Protein AF-0000000078759840 (afdb_homodimer)

pLDDT: mean 79.51, std 25.07, range [21.16, 98.81]

Organism: Enterococcus faecium (strain ATCC BAA-472 / TX0016 / DO) (NCBI:txid333849)

Secondary structure (DSSP, 8-state):
------GGGTGGGTT--HHHHHHTS-HHHHHHHHHHTTTS---HHHHHHHHHHHHHHHHHHHHHHHHHHHTTT--HHHHHHHHHHHHSSS--HHHHHHHHT--HHHHHHHHHHHHHTTSEEEEE-SS-TT-EEEEE-HHHHHHHHHHHHHHHHHHHHTTHHHHT--HHHHHHHHHHHHHHHHHHHHT-/------THHHHHTTT--HHHHHHTS-HHHHHHHHHHTTTS---HHHHHHHHHHHHHHHHHHHHHHHHHHHTTT--HHHHHHHHHHHHSSS--HHHHHHHHT--HHHHHHHHHHHHHTTSEEEEE-SS-TT-EEEEE-HHHHHHHHHHHHHHHHHHHHTTHHHHT--HHHHHHHHHHHHHHHHHHHHT-

InterPro domains:
  IPR000835 MarR-type HTH domain [PF01047] (74-132)
  IPR000835 MarR-type HTH domain [PS50995] (46-182)
  IPR000835 MarR-type HTH domain [SM00347] (67-170)
  IPR036388 Winged helix-like DNA-binding domain superfamily [G3DSA:1.10.10.10] (24-187)
  IPR036390 Winged helix DNA-binding domain superfamily [SSF46785] (53-184)
  IPR052067 Metal-responsive HTH-type transcriptional regulators [PTHR35790] (37-181)

Solvent-accessible surface area (backbone atoms only — not comparable to full-atom values): 20500 Å² total; per-residue (Å²): 138,81,79,74,75,64,54,72,54,48,64,29,20,69,9,56,38,64,59,66,58,40,70,75,40,58,78,66,56,42,51,49,52,56,53,59,36,58,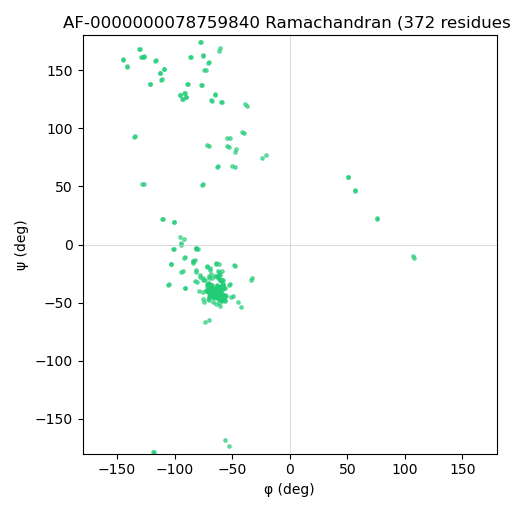75,67,57,71,53,69,65,51,55,50,51,38,43,52,35,14,48,46,19,52,53,50,57,70,47,40,66,59,48,52,64,75,37,67,94,55,51,65,41,54,52,30,50,50,47,45,36,73,67,39,82,78,23,26,55,67,57,48,12,66,55,29,67,44,53,52,67,58,40,52,53,50,50,51,54,34,38,76,69,54,28,33,45,75,48,59,48,91,88,40,75,81,50,62,24,44,39,65,30,76,61,30,47,50,52,44,50,52,53,51,49,51,54,52,50,51,44,58,73,48,40,76,65,51,70,84,54,49,73,66,52,52,48,47,44,50,48,52,50,50,46,42,50,50,50,56,64,68,70,105,136,82,80,74,76,64,53,72,51,37,64,33,17,68,10,55,40,66,58,66,57,39,71,75,39,58,76,69,57,41,52,51,53,55,53,63,36,58,76,67,58,73,53,69,65,50,54,50,52,32,43,54,35,16,47,46,23,50,53,49,60,70,46,41,64,59,49,50,64,75,37,66,94,55,52,68,44,55,52,34,48,51,46,46,36,72,67,40,82,76,24,27,53,67,57,48,12,65,49,29,61,42,51,52,68,58,41,51,52,49,50,52,54,34,39,75,70,54,27,33,46,75,46,58,48,92,87,41,74,82,49,63,24,45,39,65,28,76,59,29,47,51,52,43,50,53,52,52,49,52,52,52,50,51,44,58,74,49,40,73,66,52,71,83,56,49,71,67,52,52,49,46,45,49,47,52,50,51,47,44,50,50,48,57,63,66,71,104

Structure (mmCIF, N/CA/C/O backbone):
data_AF-0000000078759840-model_v1
#
loop_
_entity.id
_entity.type
_entity.pdbx_description
1 polymer 'MarR family transcriptional regulator'
#
loop_
_atom_site.group_PDB
_atom_site.id
_atom_site.type_symbol
_atom_site.label_atom_id
_atom_site.label_alt_id
_atom_site.label_comp_id
_atom_site.label_asym_id
_atom_site.label_entity_id
_atom_site.label_seq_id
_atom_site.pdbx_PDB_ins_code
_atom_site.Cartn_x
_atom_site.Cartn_y
_atom_site.Cartn_z
_atom_site.occupancy
_atom_site.B_iso_or_equiv
_atom_site.auth_seq_id
_atom_site.auth_comp_id
_atom_site.auth_asym_id
_atom_site.auth_atom_id
_atom_site.pdbx_PDB_model_num
ATOM 1 N N . MET A 1 1 ? 27.719 -0.18 -14.969 1 21.16 1 MET A N 1
ATOM 2 C CA . MET A 1 1 ? 26.375 -0.201 -15.562 1 21.16 1 MET A CA 1
ATOM 3 C C . MET A 1 1 ? 25.359 -0.738 -14.562 1 21.16 1 MET A C 1
ATOM 5 O O . MET A 1 1 ? 25.266 -1.949 -14.359 1 21.16 1 MET A O 1
ATOM 9 N N . THR A 1 2 ? 25.188 -0.063 -13.352 1 22.48 2 THR A N 1
ATOM 10 C CA . THR A 1 2 ? 24.719 -0.364 -12.008 1 22.48 2 THR A CA 1
ATOM 11 C C . THR A 1 2 ? 23.203 -0.557 -12 1 22.48 2 THR A C 1
ATOM 13 O O . THR A 1 2 ? 22.453 0.324 -12.43 1 22.48 2 THR A O 1
ATOM 16 N N . SER A 1 3 ? 22.75 -1.853 -12.305 1 22.69 3 SER A N 1
ATOM 17 C CA . SER A 1 3 ? 21.391 -2.383 -12.43 1 22.69 3 SER A CA 1
ATOM 18 C C . SER A 1 3 ? 20.516 -1.952 -11.25 1 22.69 3 SER A C 1
ATOM 20 O O . SER A 1 3 ? 20.828 -2.256 -10.102 1 22.69 3 SER A O 1
ATOM 22 N N . PHE A 1 4 ? 20 -0.699 -11.266 1 25.12 4 PHE A N 1
ATOM 23 C CA . PHE A 1 4 ? 19.047 -0.026 -10.391 1 25.12 4 PHE A CA 1
ATOM 24 C C . PHE A 1 4 ? 17.828 -0.904 -10.133 1 25.12 4 PHE A C 1
ATOM 26 O O . PHE A 1 4 ? 16.969 -1.051 -11.008 1 25.12 4 PHE A O 1
ATOM 33 N N . VAL A 1 5 ? 18.078 -2.059 -9.398 1 25.94 5 VAL A N 1
ATOM 34 C CA . VAL A 1 5 ? 16.984 -2.932 -8.984 1 25.94 5 VAL A CA 1
ATOM 35 C C . VAL A 1 5 ? 15.922 -2.117 -8.25 1 25.94 5 VAL A C 1
ATOM 37 O O . VAL A 1 5 ? 16.203 -1.509 -7.215 1 25.94 5 VAL A O 1
ATOM 40 N N . ASN A 1 6 ? 15 -1.472 -9.023 1 25.61 6 ASN A N 1
ATOM 41 C CA . ASN A 1 6 ? 13.945 -0.534 -8.648 1 25.61 6 ASN A CA 1
ATOM 42 C C . ASN A 1 6 ? 13.07 -1.096 -7.531 1 25.61 6 ASN A C 1
ATOM 44 O O . ASN A 1 6 ? 12.43 -2.135 -7.703 1 25.61 6 ASN A O 1
ATOM 48 N N . PRO A 1 7 ? 13.414 -0.816 -6.27 1 28.5 7 PRO A N 1
ATOM 49 C CA . PRO A 1 7 ? 12.773 -1.299 -5.043 1 28.5 7 PRO A CA 1
ATOM 50 C C . PRO A 1 7 ? 11.258 -1.138 -5.066 1 28.5 7 PRO A C 1
ATOM 52 O O . PRO A 1 7 ? 10.562 -1.623 -4.164 1 28.5 7 PRO A O 1
ATOM 55 N N . PHE A 1 8 ? 10.727 -0.251 -6.004 1 28.86 8 PHE A N 1
ATOM 56 C CA . PHE A 1 8 ? 9.305 0.06 -6.09 1 28.86 8 PHE A CA 1
ATOM 57 C C . PHE A 1 8 ? 8.5 -1.18 -6.461 1 28.86 8 PHE A C 1
ATOM 59 O O . PHE A 1 8 ? 7.281 -1.219 -6.27 1 28.86 8 PHE A O 1
ATOM 66 N N . PHE A 1 9 ? 9.164 -2.232 -6.957 1 27.03 9 PHE A N 1
ATOM 67 C CA . PHE A 1 9 ? 8.461 -3.414 -7.438 1 27.03 9 PHE A CA 1
ATOM 68 C C . PHE A 1 9 ? 7.809 -4.16 -6.277 1 27.03 9 PHE A C 1
ATOM 70 O O . PHE A 1 9 ? 6.77 -4.805 -6.457 1 27.03 9 PHE A O 1
ATOM 77 N N . SER A 1 10 ? 8.383 -3.992 -5.027 1 25.98 10 SER A N 1
ATOM 78 C CA . SER A 1 10 ? 7.973 -4.949 -4.004 1 25.98 10 SER A CA 1
ATOM 79 C C . SER A 1 10 ? 6.566 -4.652 -3.498 1 25.98 10 SER A C 1
ATOM 81 O O . SER A 1 10 ? 5.758 -5.566 -3.328 1 25.98 10 SER A O 1
ATOM 83 N N . TRP A 1 11 ? 6.211 -3.389 -3.117 1 26.69 11 TRP A N 1
ATOM 84 C CA . TRP A 1 11 ? 4.992 -3.066 -2.389 1 26.69 11 TRP A CA 1
ATOM 85 C C . TRP A 1 11 ? 3.764 -3.25 -3.273 1 26.69 11 TRP A C 1
ATOM 87 O O . TRP A 1 11 ? 2.688 -3.607 -2.787 1 26.69 11 TRP A O 1
ATOM 97 N N . PHE A 1 12 ? 3.902 -3.084 -4.598 1 25.64 12 PHE A N 1
ATOM 98 C CA . PHE A 1 12 ? 2.793 -3.041 -5.543 1 25.64 12 PHE A CA 1
ATOM 99 C C . PHE A 1 12 ? 2.039 -4.367 -5.551 1 25.64 12 PHE A C 1
ATOM 101 O O . PHE A 1 12 ? 0.85 -4.406 -5.875 1 25.64 12 PHE A O 1
ATOM 108 N N . GLN A 1 13 ? 2.672 -5.43 -5.137 1 25.53 13 GLN A N 1
ATOM 109 C CA . GLN A 1 13 ? 2.209 -6.73 -5.613 1 25.53 13 GLN A CA 1
ATOM 110 C C . GLN A 1 13 ? 1.049 -7.242 -4.766 1 25.53 13 GLN A C 1
ATOM 112 O O . GLN A 1 13 ? 0.349 -8.18 -5.16 1 25.53 13 GLN A O 1
ATOM 117 N N . ILE A 1 14 ? 0.755 -6.672 -3.547 1 27.08 14 ILE A N 1
ATOM 118 C CA . ILE A 1 14 ? -0.053 -7.523 -2.68 1 27.08 14 ILE A CA 1
ATOM 119 C C . ILE A 1 14 ? -1.516 -7.461 -3.111 1 27.08 14 ILE A C 1
ATOM 121 O O . ILE A 1 14 ? -2.236 -8.453 -3.029 1 27.08 14 ILE A O 1
ATOM 125 N N . GLY A 1 15 ? -2.068 -6.289 -3.498 1 25.94 15 GLY A N 1
ATOM 126 C CA . GLY A 1 15 ? -3.512 -6.109 -3.438 1 25.94 15 GLY A CA 1
ATOM 127 C C . GLY A 1 15 ? -4.234 -6.703 -4.633 1 25.94 15 GLY A C 1
ATOM 128 O O . GLY A 1 15 ? -5.422 -6.438 -4.84 1 25.94 15 GLY A O 1
ATOM 129 N N . PHE A 1 16 ? -3.605 -7.234 -5.617 1 30.59 16 PHE A N 1
ATOM 130 C CA . PHE A 1 16 ? -4.324 -7.527 -6.852 1 30.59 16 PHE A CA 1
ATOM 131 C C . PHE A 1 16 ? -5.418 -8.562 -6.605 1 30.59 16 PHE A C 1
ATOM 133 O O . PHE A 1 16 ? -5.133 -9.758 -6.492 1 30.59 16 PHE A O 1
ATOM 140 N N . SER A 1 17 ? -6.52 -8.227 -5.801 1 28.67 17 SER A N 1
ATOM 141 C CA . SER A 1 17 ? -7.559 -9.148 -5.352 1 28.67 17 SER A CA 1
ATOM 142 C C . SER A 1 17 ? -8.227 -9.852 -6.531 1 28.67 17 SER A C 1
ATOM 144 O O . SER A 1 17 ? -8.055 -9.438 -7.68 1 28.67 17 SER A O 1
ATOM 146 N N . TYR A 1 18 ? -9.391 -10.531 -6.156 1 28.2 18 TYR A N 1
ATOM 147 C CA . TYR A 1 18 ? -10.312 -11.508 -6.715 1 28.2 18 TYR A CA 1
ATOM 148 C C . TYR A 1 18 ? -11.125 -10.906 -7.859 1 28.2 18 TYR A C 1
ATOM 150 O O . TYR A 1 18 ? -11.352 -11.562 -8.883 1 28.2 18 TYR A O 1
ATOM 158 N N . LYS A 1 19 ? -11.516 -9.656 -7.672 1 31.88 19 LYS A N 1
ATOM 159 C CA . LYS A 1 19 ? -12.461 -9.125 -8.656 1 31.88 19 LYS A CA 1
ATOM 160 C C . LYS A 1 19 ? -11.773 -8.875 -9.992 1 31.88 19 LYS A C 1
ATOM 162 O O . LYS A 1 19 ? -12.375 -9.102 -11.055 1 31.88 19 LYS A O 1
ATOM 167 N N . ILE A 1 20 ? -10.539 -8.352 -10.016 1 32.56 20 ILE A N 1
ATOM 168 C CA . ILE A 1 20 ? -9.93 -8.25 -11.336 1 32.56 20 ILE A CA 1
ATOM 169 C C . ILE A 1 20 ? -9.82 -9.641 -11.953 1 32.56 20 ILE A C 1
ATOM 171 O O . ILE A 1 20 ? -10.016 -9.805 -13.164 1 32.56 20 ILE A O 1
ATOM 175 N N . PHE A 1 21 ? -9.656 -10.641 -11.016 1 34.31 21 PHE A N 1
ATOM 176 C CA . PHE A 1 21 ? -9.742 -12.008 -11.516 1 34.31 21 PHE A CA 1
ATOM 177 C C . PHE A 1 21 ? -11.109 -12.266 -12.133 1 34.31 21 PHE A C 1
ATOM 179 O O . PHE A 1 21 ? -11.203 -12.836 -13.227 1 34.31 21 PHE A O 1
ATOM 186 N N . LEU A 1 22 ? -12.164 -11.727 -11.508 1 38.16 22 LEU A N 1
ATOM 187 C CA . LEU A 1 22 ? -13.516 -11.945 -12.016 1 38.16 22 LEU A CA 1
ATOM 188 C C . LEU A 1 22 ? -13.75 -11.164 -13.297 1 38.16 22 LEU A C 1
ATOM 190 O O . LEU A 1 22 ? -14.477 -11.625 -14.188 1 38.16 22 LEU A O 1
ATOM 194 N N . SER A 1 23 ? -13.312 -10.086 -13.359 1 36.56 23 SER A N 1
ATOM 195 C CA . SER A 1 23 ? -13.625 -9.281 -14.539 1 36.56 23 SER A CA 1
ATOM 196 C C . SER A 1 23 ? -12.938 -9.836 -15.781 1 36.56 23 SER A C 1
ATOM 198 O O . SER A 1 23 ? -13.25 -9.422 -16.906 1 36.56 23 SER A O 1
ATOM 200 N N . LEU A 1 24 ? -11.945 -10.602 -15.672 1 38.25 24 LEU A N 1
ATOM 201 C CA . LEU A 1 24 ? -11.344 -11.273 -16.812 1 38.25 24 LEU A CA 1
ATOM 202 C C . LEU A 1 24 ? -12.086 -12.57 -17.141 1 38.25 24 LEU A C 1
ATOM 204 O O . LEU A 1 24 ? -11.812 -13.203 -18.156 1 38.25 24 LEU A O 1
ATOM 208 N N . LEU A 1 25 ? -12.922 -13.016 -16.203 1 40.34 25 LEU A N 1
ATOM 209 C CA . LEU A 1 25 ? -13.719 -14.203 -16.453 1 40.34 25 LEU A CA 1
ATOM 210 C C . LEU A 1 25 ? -15.039 -13.844 -17.125 1 40.34 25 LEU A C 1
ATOM 212 O O . LEU A 1 25 ? -15.547 -12.734 -16.938 1 40.34 25 LEU A O 1
ATOM 216 N N . ASN A 1 26 ? -15.516 -14.617 -18.141 1 40.16 26 ASN A N 1
ATOM 217 C CA . ASN A 1 26 ? -16.859 -14.469 -18.688 1 40.16 26 ASN A CA 1
ATOM 218 C C . ASN A 1 26 ? -17.922 -14.711 -17.625 1 40.16 26 ASN A C 1
ATOM 220 O O . ASN A 1 26 ? -17.625 -15.234 -16.547 1 40.16 26 ASN A O 1
ATOM 224 N N . ARG A 1 27 ? -19.422 -14.336 -17.953 1 37.34 27 ARG A N 1
ATOM 225 C CA . ARG A 1 27 ? -20.547 -14.422 -17.031 1 37.34 27 ARG A CA 1
ATOM 226 C C . ARG A 1 27 ? -20.609 -15.797 -16.359 1 37.34 27 ARG A C 1
ATOM 228 O O . ARG A 1 27 ? -20.906 -15.898 -15.172 1 37.34 27 ARG A O 1
ATOM 235 N N . LYS A 1 28 ? -20.453 -16.812 -17.078 1 39.81 28 LYS A N 1
ATOM 236 C CA . LYS A 1 28 ? -20.594 -18.203 -16.656 1 39.81 28 LYS A CA 1
ATOM 237 C C . LYS A 1 28 ? -19.5 -18.562 -15.648 1 39.81 28 LYS A C 1
ATOM 239 O O . LYS A 1 28 ? -19.766 -19.25 -14.648 1 39.81 28 LYS A O 1
ATOM 244 N N . GLN A 1 29 ? -18.281 -18.203 -15.828 1 38.38 29 GLN A N 1
ATOM 245 C CA . GLN A 1 29 ? -17.172 -18.531 -14.93 1 38.38 29 GLN A CA 1
ATOM 246 C C . GLN A 1 29 ? -17.297 -17.766 -13.617 1 38.38 29 GLN A C 1
ATOM 248 O O . GLN A 1 29 ? -16.938 -18.266 -12.555 1 38.38 29 GLN A O 1
ATOM 253 N N . LYS A 1 30 ? -17.797 -16.625 -13.703 1 43.06 30 LYS A N 1
ATOM 254 C CA . LYS A 1 30 ? -18.109 -15.805 -12.539 1 43.06 30 LYS A CA 1
ATOM 255 C C . LYS A 1 30 ? -19.141 -16.484 -11.641 1 43.06 30 LYS A C 1
ATOM 257 O O . LYS A 1 30 ? -19 -16.5 -10.422 1 43.06 30 LYS A O 1
ATOM 262 N N . ASN A 1 31 ? -20.172 -16.906 -12.234 1 42.16 31 ASN A N 1
ATOM 263 C CA . ASN A 1 31 ? -21.234 -17.656 -11.547 1 42.16 31 ASN A CA 1
ATOM 264 C C . ASN A 1 31 ? -20.688 -18.922 -10.891 1 42.16 31 ASN A C 1
ATOM 266 O O . ASN A 1 31 ? -21.109 -19.266 -9.781 1 42.16 31 ASN A O 1
ATOM 270 N N . ASN A 1 32 ? -19.891 -19.625 -11.508 1 41.94 32 ASN A N 1
ATOM 271 C CA . ASN A 1 32 ? -19.359 -20.875 -10.969 1 41.94 32 ASN A CA 1
ATOM 272 C C . ASN A 1 32 ? -18.406 -20.625 -9.812 1 41.94 32 ASN A C 1
ATOM 274 O O . ASN A 1 32 ? -18.328 -21.422 -8.875 1 41.94 32 ASN A O 1
ATOM 278 N N . ILE A 1 33 ? -17.531 -19.734 -9.867 1 41.97 33 ILE A N 1
ATOM 279 C CA . ILE A 1 33 ? -16.656 -19.375 -8.75 1 41.97 33 ILE A CA 1
ATOM 280 C C . ILE A 1 33 ? -17.484 -18.766 -7.617 1 41.97 33 ILE A C 1
ATOM 282 O O . ILE A 1 33 ? -17.25 -19.062 -6.441 1 41.97 33 ILE A O 1
ATOM 286 N N . MET A 1 34 ? -18.469 -17.938 -7.93 1 39.47 34 MET A N 1
ATOM 287 C CA . MET A 1 34 ? -19.422 -17.516 -6.895 1 39.47 34 MET A CA 1
ATOM 288 C C . MET A 1 34 ? -20.109 -18.719 -6.273 1 39.47 34 MET A C 1
ATOM 290 O O . MET A 1 34 ? -20.484 -18.688 -5.102 1 39.47 34 MET A O 1
ATOM 294 N N . LYS A 1 35 ? -20.594 -19.656 -7.062 1 40.5 35 LYS A N 1
ATOM 295 C CA . LYS A 1 35 ? -21.25 -20.844 -6.539 1 40.5 35 LYS A CA 1
ATOM 296 C C . LYS A 1 35 ? -20.281 -21.703 -5.738 1 40.5 35 LYS A C 1
ATOM 298 O O . LYS A 1 35 ? -20.688 -22.359 -4.766 1 40.5 35 LYS A O 1
ATOM 303 N N . GLU A 1 36 ? -19.109 -22.078 -6.215 1 35.66 36 GLU A N 1
ATOM 304 C CA . GLU A 1 36 ? -18.172 -22.859 -5.41 1 35.66 36 GLU A CA 1
ATOM 305 C C . GLU A 1 36 ? -17.734 -22.078 -4.168 1 35.66 36 GLU A C 1
ATOM 307 O O . GLU A 1 36 ? -17.359 -22.672 -3.158 1 35.66 36 GLU A O 1
ATOM 312 N N . LYS A 1 37 ? -17.547 -20.797 -4.223 1 39.22 37 LYS A N 1
ATOM 313 C CA . LYS A 1 37 ? -17.453 -20 -3 1 39.22 37 LYS A CA 1
ATOM 314 C C . LYS A 1 37 ? -18.719 -20.141 -2.158 1 39.22 37 LYS A C 1
ATOM 316 O O . LYS A 1 37 ? -18.828 -19.547 -1.089 1 39.22 37 LYS A O 1
ATOM 321 N N . GLU A 1 38 ? -19.719 -20.438 -2.543 1 37.38 38 GLU A N 1
ATOM 322 C CA . GLU A 1 38 ? -20.812 -20.719 -1.627 1 37.38 38 GLU A CA 1
ATOM 323 C C . GLU A 1 38 ? -20.344 -21.594 -0.457 1 37.38 38 GLU A C 1
ATOM 325 O O . GLU A 1 38 ? -20.828 -21.438 0.667 1 37.38 38 GLU A O 1
ATOM 330 N N . GLY A 1 39 ? -19.656 -22.688 -0.685 1 37.38 39 GLY A N 1
ATOM 331 C CA . GLY A 1 39 ? -19.297 -23.422 0.519 1 37.38 39 GLY A CA 1
ATOM 332 C C . GLY A 1 39 ? -18.188 -22.75 1.31 1 37.38 39 GLY A C 1
ATOM 333 O O . GLY A 1 39 ? -18.125 -22.891 2.533 1 37.38 39 GLY A O 1
ATOM 334 N N . VAL A 1 40 ? -16.859 -22.641 0.793 1 39.72 40 VAL A N 1
ATOM 335 C CA . VAL A 1 40 ? -15.836 -22 1.609 1 39.72 40 VAL A CA 1
ATOM 336 C C . VAL A 1 40 ? -16.031 -20.484 1.6 1 39.72 40 VAL A C 1
ATOM 338 O O . VAL A 1 40 ? -15.781 -19.828 0.59 1 39.72 40 VAL A O 1
ATOM 341 N N . GLU A 1 41 ? -17.141 -19.859 1.881 1 44.78 41 GLU A N 1
ATOM 342 C CA . GLU A 1 41 ? -17.516 -18.469 2.061 1 44.78 41 GLU A CA 1
ATOM 343 C C . GLU A 1 41 ? -16.297 -17.625 2.459 1 44.78 41 GLU A C 1
ATOM 345 O O . GLU A 1 41 ? -15.75 -17.797 3.545 1 44.78 41 GLU A O 1
ATOM 350 N N . MET A 1 42 ? -15.367 -17.297 1.556 1 56.56 42 MET A N 1
ATOM 351 C CA . MET A 1 42 ? -14.328 -16.375 2.006 1 56.56 42 MET A CA 1
ATOM 352 C C . MET A 1 42 ? -14.914 -15.32 2.941 1 56.56 42 MET A C 1
ATOM 354 O O . MET A 1 42 ? -15.992 -14.781 2.684 1 56.56 42 MET A O 1
ATOM 358 N N . ASP A 1 43 ? -14.43 -15.281 4.16 1 81 43 ASP A N 1
ATOM 359 C CA . ASP A 1 43 ? -14.703 -14.273 5.184 1 81 43 ASP A CA 1
ATOM 360 C C . ASP A 1 43 ? -14.758 -12.875 4.578 1 81 43 ASP A C 1
ATOM 362 O O . ASP A 1 43 ? -13.797 -12.43 3.949 1 81 43 ASP A O 1
ATOM 366 N N . LYS A 1 44 ? -16.203 -12.391 4.234 1 85.44 44 LYS A N 1
ATOM 367 C CA . LYS A 1 44 ? -16.422 -11.07 3.666 1 85.44 44 LYS A CA 1
ATOM 368 C C . LYS A 1 44 ? -15.406 -10.062 4.184 1 85.44 44 LYS A C 1
ATOM 370 O O . LYS A 1 44 ? -15.008 -9.141 3.465 1 85.44 44 LYS A O 1
ATOM 375 N N . ARG A 1 45 ? -14.977 -10.312 5.32 1 92.06 45 ARG A N 1
ATOM 376 C CA . ARG A 1 45 ? -13.984 -9.43 5.926 1 92.06 45 ARG A CA 1
ATOM 377 C C . ARG A 1 45 ? -12.633 -9.578 5.242 1 92.06 45 ARG A C 1
ATOM 379 O O . ARG A 1 45 ? -11.969 -8.578 4.945 1 92.06 45 ARG A O 1
ATOM 386 N N . GLN A 1 46 ? -12.32 -10.797 4.953 1 89.88 46 GLN A N 1
ATOM 387 C CA . GLN A 1 46 ? -11.062 -11.07 4.254 1 89.88 46 GLN A CA 1
ATOM 388 C C . GLN A 1 46 ? -11.086 -10.484 2.846 1 89.88 46 GLN A C 1
ATOM 390 O O . GLN A 1 46 ? -10.102 -9.883 2.404 1 89.88 46 GLN A O 1
ATOM 395 N N . LEU A 1 47 ? -12.156 -10.68 2.213 1 89.62 47 LEU A N 1
ATOM 396 C CA . LEU A 1 47 ? -12.297 -10.164 0.856 1 89.62 47 LEU A CA 1
ATOM 397 C C . LEU A 1 47 ? -12.172 -8.641 0.841 1 89.62 47 LEU A C 1
ATOM 399 O O . LEU A 1 47 ? -11.539 -8.078 -0.047 1 89.62 47 LEU A O 1
ATOM 403 N N . LEU A 1 48 ? -12.766 -7.984 1.789 1 93.94 48 LEU A N 1
ATOM 404 C CA . LEU A 1 48 ? -12.719 -6.527 1.861 1 93.94 48 LEU A CA 1
ATOM 405 C C . LEU A 1 48 ? -11.281 -6.039 2.023 1 93.94 48 LEU A C 1
ATOM 407 O O . LEU A 1 48 ? -10.852 -5.121 1.322 1 93.94 48 LEU A O 1
ATOM 411 N N . ILE A 1 49 ? -10.508 -6.68 2.887 1 94.31 49 ILE A N 1
ATOM 412 C CA . ILE A 1 49 ? -9.141 -6.258 3.143 1 94.31 49 ILE A CA 1
ATOM 413 C C . ILE A 1 49 ? -8.281 -6.5 1.9 1 94.31 49 ILE A C 1
ATOM 415 O O . ILE A 1 49 ? -7.48 -5.645 1.516 1 94.31 49 ILE A O 1
ATOM 419 N N . GLU A 1 50 ? -8.492 -7.602 1.261 1 89 50 GLU A N 1
ATOM 420 C CA . GLU A 1 50 ? -7.758 -7.91 0.037 1 89 50 GLU A CA 1
ATOM 421 C C . GLU A 1 50 ? -8.008 -6.855 -1.037 1 89 50 GLU A C 1
ATOM 423 O O . GLU A 1 50 ? -7.07 -6.363 -1.664 1 89 50 GLU A O 1
ATOM 428 N N . GLU A 1 51 ? -9.266 -6.531 -1.235 1 91.62 51 GLU A N 1
ATOM 429 C CA . GLU A 1 51 ? -9.617 -5.539 -2.246 1 91.62 51 GLU A CA 1
ATOM 430 C C . GLU A 1 51 ? -9.102 -4.156 -1.862 1 91.62 51 GLU A C 1
ATOM 432 O O . GLU A 1 51 ? -8.711 -3.371 -2.729 1 91.62 51 GLU A O 1
ATOM 437 N N . TYR A 1 52 ? -9.195 -3.848 -0.56 1 95.44 52 TYR A N 1
ATOM 438 C CA . TYR A 1 52 ? -8.664 -2.588 -0.045 1 95.44 52 TYR A CA 1
ATOM 439 C C . TYR A 1 52 ? -7.188 -2.438 -0.376 1 95.44 52 TYR A C 1
ATOM 441 O O . TYR A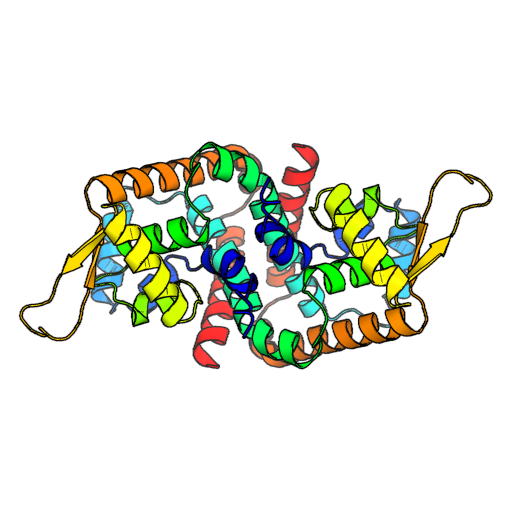 1 52 ? -6.77 -1.418 -0.928 1 95.44 52 TYR A O 1
ATOM 449 N N . LEU A 1 53 ? -6.422 -3.484 -0.121 1 92.5 53 LEU A N 1
ATOM 450 C CA . LEU A 1 53 ? -4.98 -3.467 -0.361 1 92.5 53 LEU A CA 1
ATOM 451 C C . LEU A 1 53 ? -4.68 -3.484 -1.855 1 92.5 53 LEU A C 1
ATOM 453 O O . LEU A 1 53 ? -3.736 -2.832 -2.311 1 92.5 53 LEU A O 1
ATOM 457 N N . ASP A 1 54 ? -5.504 -4.156 -2.637 1 89 54 ASP A N 1
ATOM 458 C CA . ASP A 1 54 ? -5.316 -4.188 -4.086 1 89 54 ASP A CA 1
ATOM 459 C C . ASP A 1 54 ? -5.508 -2.801 -4.695 1 89 54 ASP A C 1
ATOM 461 O O . ASP A 1 54 ? -4.715 -2.375 -5.539 1 89 54 ASP A O 1
ATOM 465 N N . LEU A 1 55 ? -6.535 -2.133 -4.246 1 94.25 55 LEU A N 1
ATOM 466 C CA . LEU A 1 55 ? -6.762 -0.788 -4.762 1 94.25 55 LEU A CA 1
ATOM 467 C C . LEU A 1 55 ? -5.602 0.136 -4.398 1 94.25 55 LEU A C 1
ATOM 469 O O . LEU A 1 55 ? -5.152 0.928 -5.23 1 94.25 55 LEU A O 1
ATOM 473 N N . ALA A 1 56 ? -5.145 0.045 -3.156 1 92.31 56 ALA A N 1
ATOM 474 C CA . ALA A 1 56 ? -4.008 0.864 -2.748 1 92.31 56 ALA A CA 1
ATOM 475 C C . ALA A 1 56 ? -2.805 0.626 -3.658 1 92.31 56 ALA A C 1
ATOM 477 O O . ALA A 1 56 ? -2.16 1.576 -4.105 1 92.31 56 ALA A O 1
ATOM 478 N N . ASN A 1 57 ? -2.549 -0.61 -3.977 1 87.5 57 ASN A N 1
ATOM 479 C CA . ASN A 1 57 ? -1.443 -0.971 -4.855 1 87.5 57 ASN A CA 1
ATOM 480 C C . ASN A 1 57 ? -1.649 -0.427 -6.27 1 87.5 57 ASN A C 1
ATOM 482 O O . ASN A 1 57 ? -0.7 0.033 -6.906 1 87.5 57 ASN A O 1
ATOM 486 N N . GLU A 1 58 ? -2.84 -0.514 -6.738 1 90.25 58 GLU A N 1
ATOM 487 C CA . GLU A 1 58 ? -3.152 -0.019 -8.078 1 90.25 58 GLU A CA 1
ATOM 488 C C . GLU A 1 58 ? -2.951 1.49 -8.164 1 90.25 58 GLU A C 1
ATOM 490 O O . GLU A 1 58 ? -2.418 1.992 -9.156 1 90.25 58 GLU A O 1
ATOM 495 N N . ILE A 1 59 ? -3.355 2.195 -7.129 1 92.5 59 ILE A N 1
ATOM 496 C CA . ILE A 1 59 ? -3.203 3.645 -7.094 1 92.5 59 ILE A CA 1
ATOM 497 C C . ILE A 1 59 ? -1.72 4.008 -7.094 1 92.5 59 ILE A C 1
ATOM 499 O O . ILE A 1 59 ? -1.282 4.863 -7.867 1 92.5 59 ILE A O 1
ATOM 503 N N . ILE A 1 60 ? -0.934 3.314 -6.328 1 88.94 60 ILE A N 1
ATOM 504 C CA . ILE A 1 60 ? 0.496 3.582 -6.215 1 88.94 60 ILE A CA 1
ATOM 505 C C . ILE A 1 60 ? 1.186 3.283 -7.543 1 88.94 60 ILE A C 1
ATOM 507 O O . ILE A 1 60 ? 1.978 4.094 -8.031 1 88.94 60 ILE A O 1
ATOM 511 N N . HIS A 1 61 ? 0.81 2.162 -8.109 1 86.94 61 HIS A N 1
ATOM 512 C CA . HIS A 1 61 ? 1.407 1.768 -9.383 1 86.94 61 HIS A CA 1
ATOM 513 C C . HIS A 1 61 ? 1.066 2.766 -10.484 1 86.94 61 HIS A C 1
ATOM 515 O O . HIS A 1 61 ? 1.935 3.145 -11.273 1 86.94 61 HIS A O 1
ATOM 521 N N . ARG A 1 62 ? -0.104 3.18 -10.516 1 90.25 62 ARG A N 1
ATOM 522 C CA . ARG A 1 62 ? -0.577 4.121 -11.531 1 90.25 62 ARG A CA 1
ATOM 523 C C . ARG A 1 62 ? 0.157 5.453 -11.422 1 90.25 62 ARG A C 1
ATOM 525 O O . ARG A 1 62 ? 0.429 6.102 -12.438 1 90.25 62 ARG A O 1
ATOM 532 N N . ASN A 1 63 ? 0.482 5.867 -10.219 1 90.81 63 ASN A N 1
ATOM 533 C CA . ASN A 1 63 ? 1.052 7.184 -9.969 1 90.81 63 ASN A CA 1
ATOM 534 C C . ASN A 1 63 ? 2.576 7.156 -10.008 1 90.81 63 ASN A C 1
ATOM 536 O O . ASN A 1 63 ? 3.221 8.203 -10.094 1 90.81 63 ASN A O 1
ATOM 540 N N . LYS A 1 64 ? 3.148 6.023 -10.031 1 87.31 64 LYS A N 1
ATOM 541 C CA . LYS A 1 64 ? 4.586 5.824 -9.867 1 87.31 64 LYS A CA 1
ATOM 542 C C . LYS A 1 64 ? 5.367 6.5 -10.992 1 87.31 64 LYS A C 1
ATOM 544 O O . LYS A 1 64 ? 6.344 7.207 -10.734 1 87.31 64 LYS A O 1
ATOM 549 N N . PRO A 1 65 ? 4.957 6.312 -12.297 1 89.44 65 PRO A N 1
ATOM 550 C CA . PRO A 1 65 ? 5.738 6.938 -13.367 1 89.44 65 PRO A CA 1
ATOM 551 C C . PRO A 1 65 ? 5.824 8.453 -13.234 1 89.44 65 PRO A C 1
ATOM 553 O O . PRO A 1 65 ? 6.895 9.039 -13.438 1 89.44 65 PRO A O 1
ATOM 556 N N . GLU A 1 66 ? 4.734 9.047 -12.914 1 92.44 66 GLU A N 1
ATOM 557 C CA . GLU A 1 66 ? 4.738 10.5 -12.742 1 92.44 66 GLU A CA 1
ATOM 558 C C . GLU A 1 66 ? 5.559 10.906 -11.523 1 92.44 66 GLU A C 1
ATOM 560 O O . GLU A 1 66 ? 6.258 11.922 -11.547 1 92.44 66 GLU A O 1
ATOM 565 N N . MET A 1 67 ? 5.473 10.125 -10.438 1 90.69 67 MET A N 1
ATOM 566 C CA . MET A 1 67 ? 6.277 10.367 -9.242 1 90.69 67 MET A CA 1
ATOM 567 C C . MET A 1 67 ? 7.766 10.328 -9.57 1 90.69 67 MET A C 1
ATOM 569 O O . MET A 1 67 ? 8.516 11.227 -9.18 1 90.69 67 MET A O 1
ATOM 573 N N . GLU A 1 68 ? 8.164 9.328 -10.32 1 88.12 68 GLU A N 1
ATOM 574 C CA . GLU A 1 68 ? 9.57 9.148 -10.672 1 88.12 68 GLU A CA 1
ATOM 575 C C . GLU A 1 68 ? 10.055 10.266 -11.594 1 88.12 68 GLU A C 1
ATOM 577 O O . GLU A 1 68 ? 11.203 10.711 -11.484 1 88.12 68 GLU A O 1
ATOM 582 N N . LYS A 1 69 ? 9.172 10.641 -12.445 1 93.69 69 LYS A N 1
ATOM 583 C CA . LYS A 1 69 ? 9.531 11.711 -13.375 1 93.69 69 LYS A CA 1
ATOM 584 C C . LYS A 1 69 ? 9.664 13.047 -12.648 1 93.69 69 LYS A C 1
ATOM 586 O O . LYS A 1 69 ? 10.641 13.773 -12.844 1 93.69 69 LYS A O 1
ATOM 591 N N . GLU A 1 70 ? 8.742 13.352 -11.773 1 94 70 GLU A N 1
ATOM 592 C CA . GLU A 1 70 ? 8.672 14.656 -11.117 1 94 70 GLU A CA 1
ATOM 593 C C . GLU A 1 70 ? 9.703 14.766 -10 1 94 70 GLU A C 1
ATOM 595 O O . GLU A 1 70 ? 10.156 15.859 -9.672 1 94 70 GLU A O 1
ATOM 600 N N . PHE A 1 71 ? 10.07 13.688 -9.414 1 93.81 71 PHE A N 1
ATOM 601 C CA . PHE A 1 71 ? 10.961 13.711 -8.258 1 93.81 71 PHE A CA 1
ATOM 602 C C . PHE A 1 71 ? 12.164 12.797 -8.484 1 93.81 71 PHE A C 1
ATOM 604 O O . PHE A 1 71 ? 12.5 11.984 -7.613 1 93.81 71 PHE A O 1
ATOM 611 N N . ALA A 1 72 ? 12.727 13.141 -9.695 1 91.19 72 ALA A N 1
ATOM 612 C CA . ALA A 1 72 ? 13.969 12.438 -10.008 1 91.19 72 ALA A CA 1
ATOM 613 C C . ALA A 1 72 ? 15.031 12.711 -8.945 1 91.19 72 ALA A C 1
ATOM 615 O O . ALA A 1 72 ? 15.203 13.852 -8.516 1 91.19 72 ALA A O 1
ATOM 616 N N . GLY A 1 73 ? 15.609 11.711 -8.258 1 91.69 73 GLY A N 1
ATOM 617 C CA . GLY A 1 73 ? 16.656 11.898 -7.266 1 91.69 73 GLY A CA 1
ATOM 618 C C . GLY A 1 73 ? 16.172 11.672 -5.844 1 91.69 73 GLY A C 1
ATOM 619 O O . GLY A 1 73 ? 16.969 11.703 -4.902 1 91.69 73 GLY A O 1
ATOM 620 N N . PHE A 1 74 ? 14.859 11.586 -5.781 1 94.5 74 PHE A N 1
ATOM 621 C CA . PHE A 1 74 ? 14.297 11.297 -4.469 1 94.5 74 PHE A CA 1
ATOM 622 C C . PHE A 1 74 ? 13.688 9.898 -4.434 1 94.5 74 PHE A C 1
ATOM 624 O O . PHE A 1 74 ? 13.086 9.453 -5.414 1 94.5 74 PHE A O 1
ATOM 631 N N . THR A 1 75 ? 13.875 9.297 -3.332 1 88.62 75 THR A N 1
ATOM 632 C CA . THR A 1 75 ? 13.109 8.078 -3.098 1 88.62 75 THR A CA 1
ATOM 633 C C . THR A 1 75 ? 11.75 8.406 -2.492 1 88.62 75 THR A C 1
ATOM 635 O O . THR A 1 75 ? 11.539 9.5 -1.979 1 88.62 75 THR A O 1
ATOM 638 N N . LEU A 1 76 ? 10.82 7.48 -2.568 1 84.94 76 LEU A N 1
ATOM 639 C CA . LEU A 1 76 ? 9.5 7.668 -1.974 1 84.94 76 LEU A CA 1
ATOM 640 C C . LEU A 1 76 ? 9.617 7.898 -0.47 1 84.94 76 LEU A C 1
ATOM 642 O O . LEU A 1 76 ? 8.883 8.719 0.091 1 84.94 76 LEU A O 1
ATOM 646 N N . ASN A 1 77 ? 10.578 7.219 0.145 1 89.56 77 ASN A N 1
ATOM 647 C CA . ASN A 1 77 ? 10.766 7.363 1.584 1 89.56 77 ASN A CA 1
ATOM 648 C C . ASN A 1 77 ? 11.273 8.758 1.946 1 89.56 77 ASN A C 1
ATOM 650 O O . ASN A 1 77 ? 10.859 9.328 2.955 1 89.56 77 ASN A O 1
ATOM 654 N N . GLU A 1 78 ? 12.125 9.234 1.114 1 94.62 78 GLU A N 1
ATOM 655 C CA . GLU A 1 78 ? 12.602 10.594 1.343 1 94.62 78 GLU A CA 1
ATOM 656 C C . GLU A 1 78 ? 11.469 11.609 1.24 1 94.62 78 GLU A C 1
ATOM 658 O O . GLU A 1 78 ? 11.344 12.492 2.084 1 94.62 78 GLU A O 1
ATOM 663 N N . LEU A 1 79 ? 10.664 11.453 0.215 1 93.38 79 LEU A N 1
ATOM 664 C CA . LEU A 1 79 ? 9.531 12.359 0.021 1 93.38 79 LEU A CA 1
ATOM 665 C C . LEU A 1 79 ? 8.547 12.258 1.182 1 93.38 79 LEU A C 1
ATOM 667 O O . LEU A 1 79 ? 8.023 13.273 1.648 1 93.38 79 LEU A O 1
ATOM 671 N N . GLU A 1 80 ? 8.305 11.055 1.636 1 91.19 80 GLU A N 1
ATOM 672 C CA . GLU A 1 80 ? 7.434 10.82 2.781 1 91.19 80 GLU A CA 1
ATOM 673 C C . GLU A 1 80 ? 7.949 11.539 4.023 1 91.19 80 GLU A C 1
ATOM 675 O O . GLU A 1 80 ? 7.176 12.164 4.75 1 91.19 80 GLU A O 1
ATOM 680 N N . VAL A 1 81 ? 9.211 11.484 4.273 1 95.5 81 VAL A N 1
ATOM 681 C CA . VAL A 1 81 ? 9.812 12.109 5.445 1 95.5 81 VAL A CA 1
ATOM 682 C C . VAL A 1 81 ? 9.711 13.625 5.332 1 95.5 81 VAL A C 1
ATOM 684 O O . VAL A 1 81 ? 9.391 14.305 6.309 1 95.5 81 VAL A O 1
ATOM 687 N N . ILE A 1 82 ? 9.961 14.102 4.16 1 96.88 82 ILE A N 1
ATOM 688 C CA . ILE A 1 82 ? 9.836 15.531 3.916 1 96.88 82 ILE A CA 1
ATOM 689 C C . ILE A 1 82 ? 8.414 15.984 4.223 1 96.88 82 ILE A C 1
ATOM 691 O O . ILE A 1 82 ? 8.211 17 4.891 1 96.88 82 ILE A O 1
ATOM 695 N N . GLU A 1 83 ? 7.488 15.203 3.795 1 93.44 83 GLU A N 1
ATOM 696 C CA . GLU A 1 83 ? 6.082 15.516 4.043 1 93.44 83 GLU A CA 1
ATOM 697 C C . GLU A 1 83 ? 5.781 15.547 5.539 1 93.44 83 GLU A C 1
ATOM 699 O O . GLU A 1 83 ? 5.133 16.484 6.023 1 93.44 83 GLU A O 1
ATOM 704 N N . HIS A 1 84 ? 6.266 14.625 6.223 1 94.38 84 HIS A N 1
ATOM 705 C CA . HIS A 1 84 ? 5.969 14.508 7.648 1 94.38 84 HIS A CA 1
ATOM 706 C C . HIS A 1 84 ? 6.66 15.602 8.445 1 94.38 84 HIS A C 1
ATOM 708 O O . HIS A 1 84 ? 6.109 16.094 9.43 1 94.38 84 HIS A O 1
ATOM 714 N N . ILE A 1 85 ? 7.793 15.945 8.008 1 97.12 85 ILE A N 1
ATOM 715 C CA . ILE A 1 85 ? 8.492 17.031 8.688 1 97.12 85 ILE A CA 1
ATOM 716 C C . ILE A 1 85 ? 7.688 18.312 8.57 1 97.12 85 ILE A C 1
ATOM 718 O O . ILE A 1 85 ? 7.621 19.109 9.516 1 97.12 85 ILE A O 1
ATOM 722 N N . GLY A 1 86 ? 7.121 18.5 7.434 1 94.56 86 GLY A N 1
ATOM 723 C CA . GLY A 1 86 ? 6.312 19.703 7.211 1 94.56 86 GLY A CA 1
ATOM 724 C C . GLY A 1 86 ? 4.992 19.672 7.957 1 94.56 86 GLY A C 1
ATOM 725 O O . GLY A 1 86 ? 4.398 20.719 8.219 1 94.56 86 GLY A O 1
ATOM 726 N N . LYS A 1 87 ? 4.578 18.578 8.359 1 90.69 87 LYS A N 1
ATOM 727 C CA . LYS A 1 87 ? 3.23 18.438 8.906 1 90.69 87 LYS A CA 1
ATOM 728 C C . LYS A 1 87 ? 3.262 18.297 10.422 1 90.69 87 LYS A C 1
ATOM 730 O O . LYS A 1 87 ? 2.357 18.766 11.117 1 90.69 87 LYS A O 1
ATOM 735 N N . ILE A 1 88 ? 4.266 17.656 10.945 1 92 88 ILE A N 1
ATOM 736 C CA . ILE A 1 88 ? 4.332 17.297 12.359 1 92 88 ILE A CA 1
ATOM 737 C C . ILE A 1 88 ? 5.004 18.422 13.148 1 92 88 ILE A C 1
ATOM 739 O O . ILE A 1 88 ? 6.078 18.906 12.773 1 92 88 ILE A O 1
ATOM 743 N N . PRO A 1 89 ? 4.309 18.844 14.18 1 92.12 89 PRO A N 1
ATOM 744 C CA . PRO A 1 89 ? 4.984 19.812 15.047 1 92.12 89 PRO A CA 1
ATOM 745 C C . PRO A 1 89 ? 6.199 19.219 15.758 1 92.12 89 PRO A C 1
ATOM 747 O O . PRO A 1 89 ? 6.105 18.141 16.344 1 92.12 89 PRO A O 1
ATOM 750 N N . ASP A 1 90 ? 7.348 19.922 15.672 1 93.19 90 ASP A N 1
ATOM 751 C CA . ASP A 1 90 ? 8.602 19.531 16.312 1 93.19 90 ASP A CA 1
ATOM 752 C C . ASP A 1 90 ? 8.953 18.078 16 1 93.19 90 ASP A C 1
ATOM 754 O O . ASP A 1 90 ? 9.109 17.25 16.906 1 93.19 90 ASP A O 1
ATOM 758 N N . PRO A 1 91 ? 9.062 17.812 14.758 1 96.75 91 PRO A N 1
ATOM 759 C CA . PRO A 1 91 ? 9.367 16.438 14.359 1 96.75 91 PRO A CA 1
ATOM 760 C C . PRO A 1 91 ? 10.773 16 14.766 1 96.75 91 PRO A C 1
ATOM 762 O O . PRO A 1 91 ? 11.742 16.703 14.461 1 96.75 91 PRO A O 1
ATOM 765 N N . ASN A 1 92 ? 10.828 14.938 15.508 1 96.81 92 ASN A N 1
ATOM 766 C CA . ASN A 1 92 ? 12.094 14.289 15.828 1 96.81 92 ASN A CA 1
ATOM 767 C C . ASN A 1 92 ? 12.141 12.859 15.281 1 96.81 92 ASN A C 1
ATOM 769 O O . ASN A 1 92 ? 11.211 12.414 14.602 1 96.81 92 ASN A O 1
ATOM 773 N N . VAL A 1 93 ? 13.227 12.211 15.547 1 97.38 93 VAL A N 1
ATOM 774 C CA . VAL A 1 93 ? 13.438 10.891 14.977 1 97.38 93 VAL A CA 1
ATOM 775 C C . VAL A 1 93 ? 12.312 9.953 15.398 1 97.38 93 VAL A C 1
ATOM 777 O O . VAL A 1 93 ? 11.766 9.211 14.57 1 97.38 93 VAL A O 1
ATOM 780 N N . THR A 1 94 ? 11.859 10.078 16.609 1 95.94 94 THR A N 1
ATOM 781 C CA . THR A 1 94 ? 10.844 9.188 17.156 1 95.94 94 THR A CA 1
ATOM 782 C C . THR A 1 94 ? 9.484 9.461 16.5 1 95.94 94 THR A C 1
ATOM 784 O O . THR A 1 94 ? 8.82 8.531 16.031 1 95.94 94 THR A O 1
ATOM 787 N N . LYS A 1 95 ? 9.102 10.672 16.391 1 94.31 95 LYS A N 1
ATOM 788 C CA . LYS A 1 95 ? 7.832 11.047 15.781 1 94.31 95 LYS A CA 1
ATOM 789 C C . LYS A 1 95 ? 7.797 10.68 14.305 1 94.31 95 LYS A C 1
ATOM 791 O O . LYS A 1 95 ? 6.785 10.188 13.805 1 94.31 95 LYS A O 1
ATOM 796 N N . LEU A 1 96 ? 8.945 10.891 13.672 1 96.56 96 LEU A N 1
ATOM 797 C CA . LEU A 1 96 ? 9.016 10.586 12.242 1 96.56 96 LEU A CA 1
ATOM 798 C C . LEU A 1 96 ? 8.977 9.078 12.008 1 96.56 96 LEU A C 1
ATOM 800 O O . LEU A 1 96 ? 8.344 8.617 11.055 1 96.56 96 LEU A O 1
ATOM 804 N N . ALA A 1 97 ? 9.656 8.328 12.883 1 94.38 97 ALA A N 1
ATOM 805 C CA . ALA A 1 97 ? 9.641 6.871 12.773 1 94.38 97 ALA A CA 1
ATOM 806 C C . ALA A 1 97 ? 8.227 6.32 12.922 1 94.38 97 ALA A C 1
ATOM 808 O O . ALA A 1 97 ? 7.789 5.492 12.117 1 94.38 97 ALA A O 1
ATOM 809 N N . ASN A 1 98 ? 7.461 6.852 13.836 1 88.12 98 ASN A N 1
ATOM 810 C CA . ASN A 1 98 ? 6.086 6.422 14.078 1 88.12 98 ASN A CA 1
ATOM 811 C C . ASN A 1 98 ? 5.168 6.816 12.922 1 88.12 98 ASN A C 1
ATOM 813 O O . ASN A 1 98 ? 4.355 6.008 12.469 1 88.12 98 ASN A O 1
ATOM 817 N N . ALA A 1 99 ? 5.418 7.965 12.422 1 86.62 99 ALA A N 1
ATOM 818 C CA . ALA A 1 99 ? 4.543 8.492 11.375 1 86.62 99 ALA A CA 1
ATOM 819 C C . ALA A 1 99 ? 4.805 7.797 10.047 1 86.62 99 ALA A C 1
ATOM 821 O O . ALA A 1 99 ? 3.895 7.648 9.227 1 86.62 99 ALA A O 1
ATOM 822 N N . SER A 1 100 ? 6.02 7.375 9.836 1 87.75 100 SER A N 1
ATOM 823 C CA . SER A 1 100 ? 6.402 6.801 8.555 1 87.75 100 SER A CA 1
ATOM 824 C C . SER A 1 100 ? 6.422 5.277 8.609 1 87.75 100 SER A C 1
ATOM 826 O O . SER A 1 100 ? 6.73 4.617 7.617 1 87.75 100 SER A O 1
ATOM 828 N N . TYR A 1 101 ? 6.188 4.758 9.734 1 82.31 101 TYR A N 1
ATOM 829 C CA . TYR A 1 101 ? 6.227 3.314 9.938 1 82.31 101 TYR A CA 1
ATOM 830 C C . TYR A 1 101 ? 7.586 2.746 9.539 1 82.31 101 TYR A C 1
ATOM 832 O O . TYR A 1 101 ? 7.656 1.76 8.805 1 82.31 101 TYR A O 1
ATOM 840 N N . MET A 1 102 ? 8.609 3.414 9.992 1 86.75 102 MET A N 1
ATOM 841 C CA . MET A 1 102 ? 9.992 3.01 9.766 1 86.75 102 MET A CA 1
ATOM 842 C C . MET A 1 102 ? 10.75 2.908 11.086 1 86.75 102 MET A C 1
ATOM 844 O O . MET A 1 102 ? 10.289 3.404 12.109 1 86.75 102 MET A O 1
ATOM 848 N N . THR A 1 103 ? 11.836 2.225 11.031 1 88.69 103 THR A N 1
ATOM 849 C CA . THR A 1 103 ? 12.688 2.172 12.211 1 88.69 103 THR A CA 1
ATOM 850 C C . THR A 1 103 ? 13.375 3.518 12.445 1 88.69 103 THR A C 1
ATOM 852 O O . THR A 1 103 ? 13.531 4.309 11.516 1 88.69 103 THR A O 1
ATOM 855 N N . ARG A 1 104 ? 13.758 3.748 13.672 1 96.25 104 ARG A N 1
ATOM 856 C CA . ARG A 1 104 ? 14.484 4.965 14.016 1 96.25 104 ARG A CA 1
ATOM 857 C C . ARG A 1 104 ? 15.805 5.051 13.25 1 96.25 104 ARG A C 1
ATOM 859 O O . ARG A 1 104 ? 16.203 6.133 12.82 1 96.25 104 ARG A O 1
ATOM 866 N N . GLY A 1 105 ? 16.391 3.902 13.094 1 97.12 105 GLY A N 1
ATOM 867 C CA . GLY A 1 105 ? 17.625 3.859 12.328 1 97.12 105 GLY A CA 1
ATOM 868 C C . GLY A 1 105 ? 17.453 4.312 10.891 1 97.12 105 GLY A C 1
ATOM 869 O O . GLY A 1 105 ? 18.281 5.059 10.367 1 97.12 105 GLY A O 1
ATOM 870 N N . ALA A 1 106 ? 16.359 3.875 10.242 1 94.94 106 ALA A N 1
ATOM 871 C CA . ALA A 1 106 ? 16.078 4.266 8.867 1 94.94 106 ALA A CA 1
ATOM 872 C C . ALA A 1 106 ? 15.82 5.766 8.766 1 94.94 106 ALA A C 1
ATOM 874 O O . ALA A 1 106 ? 16.312 6.426 7.852 1 94.94 106 ALA A O 1
ATOM 875 N N . ILE A 1 107 ? 15.117 6.273 9.727 1 97.62 107 ILE A N 1
ATOM 876 C CA . ILE A 1 107 ? 14.812 7.703 9.75 1 97.62 107 ILE A CA 1
ATOM 877 C C . ILE A 1 107 ? 16.094 8.5 9.938 1 97.62 107 ILE A C 1
ATOM 879 O O . ILE A 1 107 ? 16.312 9.523 9.281 1 97.62 107 ILE A O 1
ATOM 883 N N . SER A 1 108 ? 16.953 8.039 10.797 1 98.25 108 SER A N 1
ATOM 884 C CA . SER A 1 108 ? 18.219 8.727 11.047 1 98.25 108 SER A CA 1
ATOM 885 C C . SER A 1 108 ? 19.062 8.797 9.781 1 98.25 108 SER A C 1
ATOM 887 O O . SER A 1 108 ? 19.641 9.844 9.469 1 98.25 108 SER A O 1
ATOM 889 N N . LYS A 1 109 ? 19.016 7.715 9.055 1 98.25 109 LYS A N 1
ATOM 890 C CA . LYS A 1 109 ? 19.766 7.68 7.801 1 98.25 109 LYS A CA 1
ATOM 891 C C . LYS A 1 109 ? 19.172 8.633 6.77 1 98.25 109 LYS A C 1
ATOM 893 O O . LYS A 1 109 ? 19.891 9.383 6.113 1 98.25 109 LYS A O 1
ATOM 898 N N . LEU A 1 110 ? 17.922 8.648 6.68 1 97.94 110 LEU A N 1
ATOM 899 C CA . LEU A 1 110 ? 17.234 9.484 5.703 1 97.94 110 LEU A CA 1
ATOM 900 C C . LEU A 1 110 ? 17.406 10.961 6.039 1 97.94 110 LEU A C 1
ATOM 902 O O . LEU A 1 110 ? 17.641 11.781 5.148 1 97.94 110 LEU A O 1
ATOM 906 N N . THR A 1 111 ? 17.266 11.242 7.316 1 98.44 111 THR A N 1
ATOM 907 C CA . THR A 1 111 ? 17.375 12.641 7.707 1 98.44 111 THR A CA 1
ATOM 908 C C . THR A 1 111 ? 18.812 13.141 7.52 1 98.44 111 THR A C 1
ATOM 910 O O . THR A 1 111 ? 19.031 14.289 7.129 1 98.44 111 THR A O 1
ATOM 913 N N . LYS A 1 112 ? 19.75 12.305 7.758 1 98.56 112 LYS A N 1
ATOM 914 C CA . LYS A 1 112 ? 21.141 12.672 7.508 1 98.56 112 LYS A CA 1
ATOM 915 C C . LYS A 1 112 ? 21.359 13 6.035 1 98.56 112 LYS A C 1
ATOM 917 O O . LYS A 1 112 ? 22.016 13.992 5.707 1 98.56 112 LYS A O 1
ATOM 922 N N . LYS A 1 113 ? 20.828 12.188 5.203 1 98.38 113 LYS A N 1
ATOM 923 C CA . LYS A 1 113 ? 20.922 12.398 3.762 1 98.38 113 LYS A CA 1
ATOM 924 C C . LYS A 1 113 ? 20.25 13.711 3.354 1 98.38 113 LYS A C 1
ATOM 926 O O . LYS A 1 113 ? 20.812 14.477 2.564 1 98.38 113 LYS A O 1
ATOM 931 N N . LEU A 1 114 ? 19.141 14 3.912 1 98.62 114 LEU A N 1
ATOM 932 C CA . LEU A 1 114 ? 18.375 15.195 3.572 1 98.62 114 LEU A CA 1
ATOM 933 C C . LEU A 1 114 ? 19.062 16.453 4.094 1 98.62 114 LEU A C 1
ATOM 935 O O . LEU A 1 114 ? 19.016 17.5 3.453 1 98.62 114 LEU A O 1
ATOM 939 N N . ILE A 1 115 ? 19.703 16.328 5.234 1 98.69 115 ILE A N 1
ATOM 940 C CA . ILE A 1 115 ? 20.484 17.422 5.785 1 98.69 115 ILE A CA 1
ATOM 941 C C . ILE A 1 115 ? 21.688 17.719 4.875 1 98.69 115 ILE A C 1
ATOM 943 O O . ILE A 1 115 ? 21.938 18.859 4.527 1 98.69 115 ILE A O 1
ATOM 947 N N . ALA A 1 116 ? 22.312 16.703 4.473 1 98.5 116 ALA A N 1
ATOM 948 C CA . ALA A 1 116 ? 23.484 16.844 3.611 1 98.5 116 ALA A CA 1
ATOM 949 C C . ALA A 1 116 ? 23.125 17.516 2.297 1 98.5 116 ALA A C 1
ATOM 951 O O . ALA A 1 116 ? 23.938 18.266 1.729 1 98.5 116 ALA A O 1
ATOM 952 N N . ARG A 1 117 ? 21.891 17.391 1.878 1 98.06 117 ARG A N 1
ATOM 953 C CA . ARG A 1 117 ? 21.438 17.953 0.607 1 98.06 117 ARG A CA 1
ATOM 954 C C . ARG A 1 117 ? 20.812 19.328 0.805 1 98.06 117 ARG A C 1
ATOM 956 O O . ARG A 1 117 ? 20.359 19.953 -0.154 1 98.06 117 ARG A O 1
ATOM 963 N N . GLY A 1 118 ? 20.797 19.781 2.029 1 98.38 118 GLY A N 1
ATOM 964 C CA . GLY A 1 118 ? 20.297 21.125 2.334 1 98.38 118 GLY A CA 1
ATOM 965 C C . GLY A 1 118 ? 18.797 21.219 2.289 1 98.38 118 GLY A C 1
ATOM 966 O O . GLY A 1 118 ? 18.234 22.312 2.148 1 98.38 118 GLY A O 1
ATOM 967 N N . ILE A 1 119 ? 18.094 20.094 2.447 1 98.62 119 ILE A N 1
ATOM 968 C CA . ILE A 1 119 ? 16.641 20.031 2.297 1 98.62 119 ILE A CA 1
ATOM 969 C C . ILE A 1 119 ? 15.977 20.281 3.648 1 98.62 119 ILE A C 1
ATOM 971 O O . ILE A 1 119 ? 14.922 20.906 3.721 1 98.62 119 ILE A O 1
ATOM 975 N N . ILE A 1 120 ? 16.625 19.75 4.672 1 98.75 120 ILE A N 1
ATOM 976 C CA . ILE A 1 120 ? 16.125 20 6.023 1 98.75 120 ILE A CA 1
ATOM 977 C C . ILE A 1 120 ? 17.266 20.5 6.906 1 98.75 120 ILE A C 1
ATOM 979 O O . ILE A 1 120 ? 18.438 20.375 6.539 1 98.75 120 ILE A O 1
ATOM 983 N N . ASN A 1 121 ? 16.922 21.109 8.008 1 98.31 121 ASN A N 1
ATOM 984 C CA . ASN A 1 121 ? 17.859 21.5 9.055 1 98.31 121 ASN A CA 1
ATOM 985 C C . ASN A 1 121 ? 17.375 21.047 10.43 1 98.31 121 ASN A C 1
ATOM 987 O O . ASN A 1 121 ? 16.25 20.547 10.57 1 98.31 121 ASN A O 1
ATOM 991 N N . THR A 1 122 ? 18.297 21.141 11.406 1 97.75 122 THR A N 1
ATOM 992 C CA . THR A 1 122 ? 17.953 20.75 12.766 1 97.75 122 THR A CA 1
ATOM 993 C C . THR A 1 122 ? 17.859 21.969 13.672 1 97.75 122 THR A C 1
ATOM 995 O O . THR A 1 122 ? 18.391 23.031 13.352 1 97.75 122 THR A O 1
ATOM 998 N N . TYR A 1 123 ? 17.047 21.781 14.609 1 96.06 123 TYR A N 1
ATOM 999 C CA . TYR A 1 123 ? 17 22.781 15.664 1 96.06 123 TYR A CA 1
ATOM 1000 C C . TYR A 1 123 ? 16.734 22.141 17.016 1 96.06 123 TYR A C 1
ATOM 1002 O O . TYR A 1 123 ? 16.406 20.953 17.094 1 96.06 123 TYR A O 1
ATOM 1010 N N . GLN A 1 124 ? 17.094 22.859 18.109 1 93.69 124 GLN A N 1
ATOM 1011 C CA . GLN A 1 124 ? 16.812 22.422 19.469 1 93.69 124 GLN A CA 1
ATOM 1012 C C . GLN A 1 124 ? 15.969 23.453 20.219 1 93.69 124 GLN A C 1
ATOM 1014 O O . GLN A 1 124 ? 16.094 24.656 19.969 1 93.69 124 GLN A O 1
ATOM 1019 N N . SER A 1 125 ? 15.016 22.875 20.953 1 84.19 125 SER A N 1
ATOM 1020 C CA . SER A 1 125 ? 14.211 23.797 21.75 1 84.19 125 SER A CA 1
ATOM 1021 C C . SER A 1 125 ? 14.992 24.312 22.953 1 84.19 125 SER A C 1
ATOM 1023 O O . SER A 1 125 ? 15.906 23.641 23.438 1 84.19 125 SER A O 1
ATOM 1025 N N . GLU A 1 126 ? 14.664 25.5 23.344 1 84.56 126 GLU A N 1
ATOM 1026 C CA . GLU A 1 126 ? 15.281 26.109 24.516 1 84.56 126 GLU A CA 1
ATOM 1027 C C . GLU A 1 126 ? 14.984 25.312 25.781 1 84.56 126 GLU A C 1
ATOM 1029 O O . GLU A 1 126 ? 15.805 25.266 26.703 1 84.56 126 GLU A O 1
ATOM 1034 N N . GLU A 1 127 ? 13.828 24.641 25.703 1 85.31 127 GLU A N 1
ATOM 1035 C CA . GLU A 1 127 ? 13.367 23.891 26.875 1 85.31 127 GLU A CA 1
ATOM 1036 C C . GLU A 1 127 ? 14.047 22.531 26.953 1 85.31 127 GLU A C 1
ATOM 1038 O O . GLU A 1 127 ? 14.219 21.969 28.031 1 85.31 127 GLU A O 1
ATOM 1043 N N . ASN A 1 128 ? 14.312 22.062 25.844 1 81.31 128 ASN A N 1
ATOM 1044 C CA . ASN A 1 128 ? 14.953 20.75 25.766 1 81.31 128 ASN A CA 1
ATOM 1045 C C . ASN A 1 128 ? 16.109 20.75 24.766 1 81.31 128 ASN A C 1
ATOM 1047 O O . ASN A 1 128 ? 15.914 20.453 23.594 1 81.31 128 ASN A O 1
ATOM 1051 N N . LYS A 1 129 ? 17.328 21 25.266 1 85.69 129 LYS A N 1
ATOM 1052 C CA . LYS A 1 129 ? 18.5 21.188 24.406 1 85.69 129 LYS A CA 1
ATOM 1053 C C . LYS A 1 129 ? 19.062 19.828 23.969 1 85.69 129 LYS A C 1
ATOM 1055 O O . LYS A 1 129 ? 19.922 19.766 23.094 1 85.69 129 LYS A O 1
ATOM 1060 N N . LYS A 1 130 ? 18.438 18.812 24.484 1 88.88 130 LYS A N 1
ATOM 1061 C CA . LYS A 1 130 ? 18.969 17.5 24.156 1 88.88 130 LYS A CA 1
ATOM 1062 C C . LYS A 1 130 ? 18.25 16.891 22.969 1 88.88 130 LYS A C 1
ATOM 1064 O O . LYS A 1 130 ? 18.828 16.109 22.219 1 88.88 130 LYS A O 1
ATOM 1069 N N . GLU A 1 131 ? 17.047 17.375 22.797 1 92.31 131 GLU A N 1
ATOM 1070 C CA . GLU A 1 131 ? 16.266 16.781 21.719 1 92.31 131 GLU A CA 1
ATOM 1071 C C . GLU A 1 131 ? 16.469 17.531 20.406 1 92.31 131 GLU A C 1
ATOM 1073 O O . GLU A 1 131 ? 16.453 18.766 20.391 1 92.31 131 GLU A O 1
ATOM 1078 N N . ILE A 1 132 ? 16.766 16.75 19.359 1 95.81 132 ILE A N 1
ATOM 1079 C CA . ILE A 1 132 ? 16.969 17.328 18.031 1 95.81 132 ILE A CA 1
ATOM 1080 C C . ILE A 1 132 ? 15.672 17.25 17.234 1 95.81 132 ILE A C 1
ATOM 1082 O O . ILE A 1 132 ? 15.039 16.188 17.156 1 95.81 132 ILE A O 1
ATOM 1086 N N . TYR A 1 133 ? 15.305 18.406 16.703 1 97.12 133 TYR A N 1
ATOM 1087 C CA . TYR A 1 133 ? 14.125 18.484 15.844 1 97.12 133 TYR A CA 1
ATOM 1088 C C . TYR A 1 133 ? 14.508 18.891 14.422 1 97.12 133 TYR A C 1
ATOM 1090 O O . TYR A 1 133 ? 15.594 19.422 14.195 1 97.12 133 TYR A O 1
ATOM 1098 N N . PHE A 1 134 ? 13.586 18.547 13.508 1 98.38 134 PHE A N 1
ATOM 1099 C CA . PHE A 1 134 ? 13.852 18.828 12.102 1 98.38 134 PHE A CA 1
ATOM 1100 C C . PHE A 1 134 ? 12.898 19.906 11.57 1 98.38 134 PHE A C 1
ATOM 1102 O O . PHE A 1 134 ? 11.773 20.031 12.055 1 98.38 134 PHE A O 1
ATOM 1109 N N . GLN A 1 135 ? 13.375 20.672 10.664 1 98.12 135 GLN A N 1
ATOM 1110 C CA . GLN A 1 135 ? 12.539 21.641 9.953 1 98.12 135 GLN A CA 1
ATOM 1111 C C . GLN A 1 135 ? 12.922 21.719 8.477 1 98.12 135 GLN A C 1
ATOM 1113 O O . GLN A 1 135 ? 14.078 21.469 8.117 1 98.12 135 GLN A O 1
ATOM 1118 N N . LEU A 1 136 ? 11.961 22.094 7.715 1 98.5 136 LEU A N 1
ATOM 1119 C CA . LEU A 1 136 ? 12.219 22.234 6.289 1 98.5 136 LEU A CA 1
ATOM 1120 C C . LEU A 1 136 ? 12.984 23.531 6.008 1 98.5 136 LEU A C 1
ATOM 1122 O O . LEU A 1 136 ? 12.711 24.562 6.617 1 98.5 136 LEU A O 1
ATOM 1126 N N . THR A 1 137 ? 13.969 23.422 5.129 1 98.56 137 THR A N 1
ATOM 1127 C CA . THR A 1 137 ? 14.539 24.625 4.527 1 98.56 137 THR A CA 1
ATOM 1128 C C . THR A 1 137 ? 13.625 25.172 3.434 1 98.56 137 THR A C 1
ATOM 1130 O O . THR A 1 137 ? 12.617 24.547 3.094 1 98.56 137 THR A O 1
ATOM 1133 N N . PRO A 1 138 ? 13.977 26.328 2.896 1 98.19 138 PRO A N 1
ATOM 1134 C CA . PRO A 1 138 ? 13.195 26.812 1.751 1 98.19 138 PRO A CA 1
ATOM 1135 C C . PRO A 1 138 ? 13.195 25.812 0.588 1 98.19 138 PRO A C 1
ATOM 1137 O O . PRO A 1 138 ? 12.172 25.656 -0.086 1 98.19 138 PRO A O 1
ATOM 1140 N N . ILE A 1 139 ? 14.312 25.109 0.429 1 97.94 139 ILE A N 1
ATOM 1141 C CA . ILE A 1 139 ? 14.406 24.094 -0.606 1 97.94 139 ILE A CA 1
ATOM 1142 C C . ILE A 1 139 ? 13.461 22.938 -0.281 1 97.94 139 ILE A C 1
ATOM 1144 O O . ILE A 1 139 ? 12.711 22.484 -1.144 1 97.94 139 ILE A O 1
ATOM 1148 N N . GLY A 1 140 ? 13.453 22.5 0.938 1 98.06 140 GLY A N 1
ATOM 1149 C CA . GLY A 1 140 ? 12.562 21.438 1.384 1 98.06 140 GLY A CA 1
ATOM 1150 C C . GLY A 1 140 ? 11.094 21.797 1.246 1 98.06 140 GLY A C 1
ATOM 1151 O O . GLY A 1 140 ? 10.281 20.953 0.848 1 98.06 140 GLY A O 1
ATOM 1152 N N . GLN A 1 141 ? 10.828 23.047 1.509 1 97.62 141 GLN A N 1
ATOM 1153 C CA . GLN A 1 141 ? 9.453 23.516 1.403 1 97.62 141 GLN A CA 1
ATOM 1154 C C . GLN A 1 141 ? 8.977 23.516 -0.048 1 97.62 141 GLN A C 1
ATOM 1156 O O . GLN A 1 141 ? 7.828 23.172 -0.332 1 97.62 141 GLN A O 1
ATOM 1161 N N . LYS A 1 142 ? 9.852 23.875 -0.916 1 97.56 142 LYS A N 1
ATOM 1162 C CA . LYS A 1 142 ? 9.516 23.844 -2.336 1 97.56 142 LYS A CA 1
ATOM 1163 C C . LYS A 1 142 ? 9.211 22.422 -2.809 1 97.56 142 LYS A C 1
ATOM 1165 O O . LYS A 1 142 ? 8.258 22.203 -3.561 1 97.56 142 LYS A O 1
ATOM 1170 N N . ILE A 1 143 ? 9.977 21.5 -2.326 1 97 143 ILE A N 1
ATOM 1171 C CA . ILE A 1 143 ? 9.781 20.094 -2.684 1 97 143 ILE A CA 1
ATOM 1172 C C . ILE A 1 143 ? 8.445 19.609 -2.127 1 97 143 ILE A C 1
ATOM 1174 O O . ILE A 1 143 ? 7.668 18.953 -2.836 1 97 143 ILE A O 1
ATOM 1178 N N . ARG A 1 144 ? 8.18 19.953 -0.951 1 95 144 ARG A N 1
ATOM 1179 C CA . ARG A 1 144 ? 6.93 19.562 -0.314 1 95 144 ARG A CA 1
ATOM 1180 C C . ARG A 1 144 ? 5.73 20.125 -1.072 1 95 144 ARG A C 1
ATOM 1182 O O . ARG A 1 144 ? 4.75 19.406 -1.312 1 95 144 ARG A O 1
ATOM 1189 N N . ASN A 1 145 ? 5.828 21.359 -1.46 1 94.31 145 ASN A N 1
ATOM 1190 C CA . ASN A 1 145 ? 4.742 22 -2.193 1 94.31 145 ASN A CA 1
ATOM 1191 C C . ASN A 1 145 ? 4.504 21.344 -3.545 1 94.31 145 ASN A C 1
ATOM 1193 O O . ASN A 1 145 ? 3.359 21.109 -3.936 1 94.31 145 ASN A O 1
ATOM 1197 N N . ARG A 1 146 ? 5.598 21.047 -4.184 1 95.44 146 ARG A N 1
ATOM 1198 C CA . ARG A 1 146 ? 5.492 20.375 -5.469 1 95.44 146 ARG A CA 1
ATOM 1199 C C . ARG A 1 146 ? 4.855 19 -5.309 1 95.44 146 ARG A C 1
ATOM 1201 O O . ARG A 1 146 ? 4.055 18.578 -6.145 1 95.44 146 ARG A O 1
ATOM 1208 N N . HIS A 1 147 ? 5.215 18.344 -4.305 1 93.44 147 HIS A N 1
ATOM 1209 C CA . HIS A 1 147 ? 4.652 17.031 -4.008 1 93.44 147 HIS A CA 1
ATOM 1210 C C . HIS A 1 147 ? 3.15 17.125 -3.754 1 93.44 147 HIS A C 1
ATOM 1212 O O . HIS A 1 147 ? 2.377 16.312 -4.27 1 93.44 147 HIS A O 1
ATOM 1218 N N . GLU A 1 148 ? 2.746 18.109 -3.018 1 88.94 148 GLU A N 1
ATOM 1219 C CA . GLU A 1 148 ? 1.331 18.344 -2.736 1 88.94 148 GLU A CA 1
ATOM 1220 C C . GLU A 1 148 ? 0.56 18.656 -4.016 1 88.94 148 GLU A C 1
ATOM 1222 O O . GLU A 1 148 ? -0.562 18.172 -4.203 1 88.94 148 GLU A O 1
ATOM 1227 N N . GLN A 1 149 ? 1.171 19.406 -4.828 1 91.81 149 GLN A N 1
ATOM 1228 C CA . GLN A 1 149 ? 0.543 19.75 -6.102 1 91.81 149 GLN A CA 1
ATOM 1229 C C . GLN A 1 149 ? 0.336 18.516 -6.969 1 91.81 149 GLN A C 1
ATOM 1231 O O . GLN A 1 149 ? -0.679 18.391 -7.656 1 91.81 149 GLN A O 1
ATOM 1236 N N . LEU A 1 150 ? 1.286 17.656 -6.898 1 93.19 150 LEU A N 1
ATOM 1237 C CA . LEU A 1 150 ? 1.171 16.422 -7.672 1 93.19 150 LEU A CA 1
ATOM 1238 C C . LEU A 1 150 ? 0.009 15.578 -7.168 1 93.19 150 LEU A C 1
ATOM 1240 O O . LEU A 1 150 ? -0.759 15.031 -7.965 1 93.19 150 LEU A O 1
ATOM 1244 N N . HIS A 1 151 ? -0.187 15.492 -5.84 1 90 151 HIS A N 1
ATOM 1245 C CA . HIS A 1 151 ? -1.325 14.781 -5.27 1 90 151 HIS A CA 1
ATOM 1246 C C . HIS A 1 151 ? -2.645 15.391 -5.738 1 90 151 HIS A C 1
ATOM 1248 O O . HIS A 1 151 ? -3.574 14.664 -6.098 1 90 151 HIS A O 1
ATOM 1254 N N . GLN A 1 152 ? -2.674 16.688 -5.77 1 89.62 152 GLN A N 1
ATOM 1255 C CA . GLN A 1 152 ? -3.881 17.375 -6.207 1 89.62 152 GLN A CA 1
ATOM 1256 C C . GLN A 1 152 ? -4.184 17.078 -7.676 1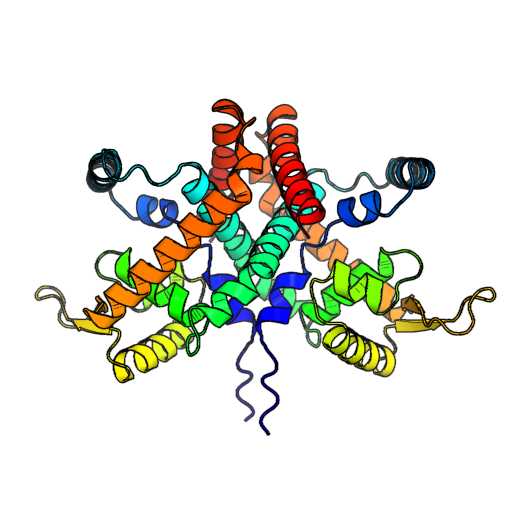 89.62 152 GLN A C 1
ATOM 1258 O O . GLN A 1 152 ? -5.34 16.891 -8.047 1 89.62 152 GLN A O 1
ATOM 1263 N N . LYS A 1 153 ? -3.154 17.047 -8.43 1 94.19 153 LYS A N 1
ATOM 1264 C CA . LYS A 1 153 ? -3.301 16.703 -9.844 1 94.19 153 LYS A CA 1
ATOM 1265 C C . LYS A 1 153 ? -3.896 15.312 -10.023 1 94.19 153 LYS A C 1
ATOM 1267 O O . LYS A 1 153 ? -4.758 15.109 -10.883 1 94.19 153 LYS A O 1
ATOM 1272 N N . TRP A 1 154 ? -3.5 14.367 -9.227 1 93.75 154 TRP A N 1
ATOM 1273 C CA . TRP A 1 154 ? -4 13 -9.32 1 93.75 154 TRP A CA 1
ATOM 1274 C C . TRP A 1 154 ? -5.469 12.922 -8.914 1 93.75 154 TRP A C 1
ATOM 1276 O O . TRP A 1 154 ? -6.25 12.188 -9.516 1 93.75 154 TRP A O 1
ATOM 1286 N N . VAL A 1 155 ? -5.824 13.625 -7.883 1 90.31 155 VAL A N 1
ATOM 1287 C CA . VAL A 1 155 ? -7.211 13.648 -7.438 1 90.31 155 VAL A CA 1
ATOM 1288 C C . VAL A 1 155 ? -8.094 14.242 -8.531 1 90.31 155 VAL A C 1
ATOM 1290 O O . VAL A 1 155 ? -9.195 13.742 -8.781 1 90.31 155 VAL A O 1
ATOM 1293 N N . GLN A 1 156 ? -7.598 15.273 -9.172 1 92.81 156 GLN A N 1
ATOM 1294 C CA . GLN A 1 156 ? -8.344 15.883 -10.266 1 92.81 156 GLN A CA 1
ATOM 1295 C C . GLN A 1 156 ? -8.461 14.922 -11.445 1 92.81 156 GLN A C 1
ATOM 1297 O O . GLN A 1 156 ? -9.523 14.805 -12.062 1 92.81 156 GLN A O 1
ATOM 1302 N N . ARG A 1 157 ? -7.406 14.234 -11.75 1 94.44 157 ARG A N 1
ATOM 1303 C CA . ARG A 1 157 ? -7.395 13.242 -12.82 1 94.44 157 ARG A CA 1
ATOM 1304 C C . ARG A 1 157 ? -8.438 12.164 -12.57 1 94.44 157 ARG A C 1
ATOM 1306 O O . ARG A 1 157 ? -9.102 11.703 -13.508 1 94.44 157 ARG A O 1
ATOM 1313 N N . ASP A 1 158 ? -8.602 11.836 -11.305 1 93.88 158 ASP A N 1
ATOM 1314 C CA . ASP A 1 158 ? -9.492 10.727 -10.953 1 93.88 158 ASP A 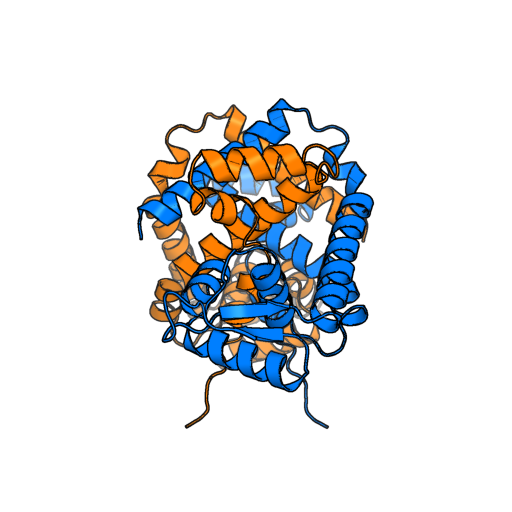CA 1
ATOM 1315 C C . ASP A 1 158 ? -10.844 11.25 -10.484 1 93.88 158 ASP A C 1
ATOM 1317 O O . ASP A 1 158 ? -11.586 10.531 -9.805 1 93.88 158 ASP A O 1
ATOM 1321 N N . ALA A 1 159 ? -11.211 12.438 -10.773 1 92.31 159 ALA A N 1
ATOM 1322 C CA . ALA A 1 159 ? -12.375 13.125 -10.227 1 92.31 159 ALA A CA 1
ATOM 1323 C C . ALA A 1 159 ? -13.656 12.352 -10.516 1 92.31 159 ALA A C 1
ATOM 1325 O O . ALA A 1 159 ? -14.594 12.359 -9.711 1 92.31 159 ALA A O 1
ATOM 1326 N N . THR A 1 160 ? -13.719 11.625 -11.633 1 93.38 160 THR A N 1
ATOM 1327 C CA . THR A 1 160 ? -14.914 10.914 -12.062 1 93.38 160 THR A CA 1
ATOM 1328 C C . THR A 1 160 ? -15.281 9.812 -11.07 1 93.38 160 THR A C 1
ATOM 1330 O O . THR A 1 160 ? -16.453 9.492 -10.891 1 93.38 160 THR A O 1
ATOM 1333 N N . VAL A 1 161 ? -14.312 9.281 -10.352 1 94.12 161 VAL A N 1
ATOM 1334 C CA . VAL A 1 161 ? -14.531 8.234 -9.359 1 94.12 161 VAL A CA 1
ATOM 1335 C C . VAL A 1 161 ? -15.469 8.75 -8.266 1 94.12 161 VAL A C 1
ATOM 1337 O O . VAL A 1 161 ? -16.281 7.988 -7.734 1 94.12 161 VAL A O 1
ATOM 1340 N N . PHE A 1 162 ? -15.398 10.062 -8.023 1 93.56 162 PHE A N 1
ATOM 1341 C CA . PHE A 1 162 ? -16.062 10.633 -6.859 1 93.56 162 PHE A CA 1
ATOM 1342 C C . PHE A 1 162 ? -17.359 11.336 -7.258 1 93.56 162 PHE A C 1
ATOM 1344 O O . PHE A 1 162 ? -18.141 11.734 -6.398 1 93.56 162 PHE A O 1
ATOM 1351 N N . GLU A 1 163 ? -17.562 11.648 -8.469 1 89.31 163 GLU A N 1
ATOM 1352 C CA . GLU A 1 163 ? -18.672 12.445 -8.961 1 89.31 163 GLU A CA 1
ATOM 1353 C C . GLU A 1 163 ? -20.016 11.906 -8.469 1 89.31 163 GLU A C 1
ATOM 1355 O O . GLU A 1 163 ? -20.906 12.672 -8.125 1 89.31 163 GLU A O 1
ATOM 1360 N N . ASN A 1 164 ? -20.219 10.625 -8.305 1 85.19 164 ASN A N 1
ATOM 1361 C CA . ASN A 1 164 ? -21.531 10.102 -7.906 1 85.19 164 ASN A CA 1
ATOM 1362 C C . ASN A 1 164 ? -21.484 9.531 -6.488 1 85.19 164 ASN A C 1
ATOM 1364 O O . ASN A 1 164 ? -22.359 8.758 -6.102 1 85.19 164 ASN A O 1
ATOM 1368 N N . MET A 1 165 ? -20.531 10.008 -5.832 1 90.06 165 MET A N 1
ATOM 1369 C CA . MET A 1 165 ? -20.469 9.578 -4.438 1 90.06 165 MET A CA 1
ATOM 1370 C C . MET A 1 165 ? -21.203 10.562 -3.531 1 90.06 165 MET A C 1
ATOM 1372 O O . MET A 1 165 ? -20.922 11.766 -3.562 1 90.06 165 MET A O 1
ATOM 1376 N N . SER A 1 166 ? -22.156 10.078 -2.736 1 91.38 166 SER A N 1
ATOM 1377 C CA . SER A 1 166 ? -22.875 10.914 -1.785 1 91.38 166 SER A CA 1
ATOM 1378 C C . SER A 1 166 ? -22.031 11.234 -0.565 1 91.38 166 SER A C 1
ATOM 1380 O O . SER A 1 166 ? -21 10.594 -0.331 1 91.38 166 SER A O 1
ATOM 1382 N N . LYS A 1 167 ? -22.453 12.25 0.148 1 89.94 167 LYS A N 1
ATOM 1383 C CA . LYS A 1 167 ? -21.797 12.578 1.407 1 89.94 167 LYS A CA 1
ATOM 1384 C C . LYS A 1 167 ? -21.797 11.383 2.355 1 89.94 167 LYS A C 1
ATOM 1386 O O . LYS A 1 167 ? -20.781 11.109 3.02 1 89.94 167 LYS A O 1
ATOM 1391 N N . GLU A 1 168 ? -22.859 10.648 2.34 1 91.25 168 GLU A N 1
ATOM 1392 C CA . GLU A 1 168 ? -22.984 9.484 3.217 1 91.25 168 GLU A CA 1
ATOM 1393 C C . GLU A 1 168 ? -22.016 8.383 2.82 1 91.25 168 GLU A C 1
ATOM 1395 O O . GLU A 1 168 ? -21.453 7.707 3.684 1 91.25 168 GLU A O 1
ATOM 1400 N N . GLU A 1 169 ? -21.766 8.234 1.577 1 92.38 169 GLU A N 1
ATOM 1401 C CA . GLU A 1 169 ? -20.797 7.242 1.11 1 92.38 169 GLU A CA 1
ATOM 1402 C C . GLU A 1 169 ? -19.391 7.621 1.523 1 92.38 169 GLU A C 1
ATOM 1404 O O . GLU A 1 169 ? -18.625 6.773 2.002 1 92.38 169 GLU A O 1
ATOM 1409 N N . PHE A 1 170 ? -19.094 8.93 1.381 1 92.19 170 PHE A N 1
ATOM 1410 C CA . PHE A 1 170 ? -17.797 9.414 1.838 1 92.19 170 PHE A CA 1
ATOM 1411 C C . PHE A 1 170 ? -17.609 9.141 3.326 1 92.19 170 PHE A C 1
ATOM 1413 O O . PHE A 1 170 ? -16.609 8.562 3.736 1 92.19 170 PHE A O 1
ATOM 1420 N N . ASP A 1 171 ? -18.625 9.453 4.031 1 92 171 ASP A N 1
ATOM 1421 C CA . ASP A 1 171 ? -18.547 9.312 5.48 1 92 171 ASP A CA 1
ATOM 1422 C C . ASP A 1 171 ? -18.375 7.852 5.887 1 92 171 ASP A C 1
ATOM 1424 O O . ASP A 1 171 ? -17.656 7.543 6.836 1 92 171 ASP A O 1
ATOM 1428 N N . THR A 1 172 ? -19.047 7.012 5.18 1 93.81 172 THR A N 1
ATOM 1429 C CA . THR A 1 172 ? -18.969 5.586 5.477 1 93.81 172 THR A CA 1
ATOM 1430 C C . THR A 1 172 ? -17.562 5.062 5.258 1 93.81 172 THR A C 1
ATOM 1432 O O . THR A 1 172 ? -17.031 4.32 6.086 1 93.81 172 THR A O 1
ATOM 1435 N N . VAL A 1 173 ? -16.922 5.48 4.176 1 95.75 173 VAL A N 1
ATOM 1436 C CA . VAL A 1 173 ? -15.555 5.039 3.889 1 95.75 173 VAL A CA 1
ATOM 1437 C C . VAL A 1 173 ? -14.602 5.613 4.93 1 95.75 173 VAL A C 1
ATOM 1439 O O . VAL A 1 173 ? -13.758 4.891 5.469 1 95.75 173 VAL A O 1
ATOM 1442 N N . PHE A 1 174 ? -14.828 6.852 5.289 1 93.69 174 PHE A N 1
ATOM 1443 C CA . PHE A 1 174 ? -14.008 7.477 6.32 1 93.69 174 PHE A CA 1
ATOM 1444 C C . PHE A 1 174 ? -14.172 6.754 7.652 1 93.69 174 PHE A C 1
ATOM 1446 O O . PHE A 1 174 ? -13.195 6.523 8.367 1 93.69 174 PHE A O 1
ATOM 1453 N N . ARG A 1 175 ? -15.375 6.414 7.953 1 92.75 175 ARG A N 1
ATOM 1454 C CA . ARG A 1 175 ? -15.641 5.746 9.219 1 92.75 175 ARG A CA 1
ATOM 1455 C C . ARG A 1 175 ? -14.953 4.383 9.281 1 92.75 175 ARG A C 1
ATOM 1457 O O . ARG A 1 175 ? -14.414 4.004 10.32 1 92.75 175 ARG A O 1
ATOM 1464 N N . PHE A 1 176 ? -15.047 3.721 8.203 1 95.81 176 PHE A N 1
ATOM 1465 C CA . PHE A 1 176 ? -14.375 2.428 8.156 1 95.81 176 PHE A CA 1
ATOM 1466 C C . PHE A 1 176 ? -12.875 2.59 8.383 1 95.81 176 PHE A C 1
ATOM 1468 O O . PHE A 1 176 ? -12.289 1.895 9.219 1 95.81 176 PHE A O 1
ATOM 1475 N N . ILE A 1 177 ? -12.258 3.543 7.684 1 96.06 177 ILE A N 1
ATOM 1476 C CA . ILE A 1 177 ? -10.82 3.795 7.773 1 96.06 177 ILE A CA 1
ATOM 1477 C C . ILE A 1 177 ? -10.461 4.219 9.195 1 96.06 177 ILE A C 1
ATOM 1479 O O . ILE A 1 177 ? -9.523 3.682 9.797 1 96.06 177 ILE A O 1
ATOM 1483 N N . GLY A 1 178 ? -11.258 5.082 9.719 1 92.56 178 GLY A N 1
ATOM 1484 C CA . GLY A 1 178 ? -11.008 5.578 11.062 1 92.56 178 GLY A CA 1
ATOM 1485 C C . GLY A 1 178 ? -11.109 4.496 12.125 1 92.56 178 GLY A C 1
ATOM 1486 O O . GLY A 1 178 ? -10.266 4.422 13.023 1 92.56 178 GLY A O 1
ATOM 1487 N N . ARG A 1 179 ? -12.078 3.682 11.992 1 92.75 179 ARG A N 1
ATOM 1488 C CA . ARG A 1 179 ? -12.281 2.584 12.938 1 92.75 179 ARG A CA 1
ATOM 1489 C C . ARG A 1 179 ? -11.094 1.62 12.914 1 92.75 179 ARG A C 1
ATOM 1491 O O . ARG A 1 179 ? -10.617 1.19 13.969 1 92.75 179 ARG A O 1
ATOM 1498 N N . TYR A 1 180 ? -10.648 1.267 11.766 1 95.5 180 TYR A N 1
ATOM 1499 C CA . TYR A 1 180 ? -9.531 0.337 11.617 1 95.5 180 TYR A CA 1
ATOM 1500 C C . TYR A 1 180 ? -8.25 0.938 12.172 1 95.5 180 TYR A C 1
ATOM 1502 O O . TYR A 1 180 ? -7.508 0.273 12.898 1 95.5 180 TYR A O 1
ATOM 1510 N N . ARG A 1 181 ? -8.047 2.162 11.859 1 92.38 181 ARG A N 1
ATOM 1511 C CA . ARG A 1 181 ? -6.836 2.826 12.328 1 92.38 181 ARG A CA 1
ATOM 1512 C C . ARG A 1 181 ? -6.828 2.943 13.852 1 92.38 181 ARG A C 1
ATOM 1514 O O . ARG A 1 181 ? -5.789 2.76 14.484 1 92.38 181 ARG A O 1
ATOM 1521 N N . GLU A 1 182 ? -7.93 3.24 14.391 1 90.94 182 GLU A N 1
ATOM 1522 C CA . GLU A 1 182 ? -8.039 3.305 15.844 1 90.94 182 GLU A CA 1
ATOM 1523 C C . GLU A 1 182 ? -7.758 1.946 16.484 1 90.94 182 GLU A C 1
ATOM 1525 O O . GLU A 1 182 ? -7.082 1.864 17.516 1 90.94 182 GLU A O 1
ATOM 1530 N N . PHE A 1 183 ? -8.273 0.952 15.891 1 93.62 183 PHE A N 1
ATOM 1531 C CA . PHE A 1 183 ? -8.047 -0.402 16.375 1 93.62 183 PHE A CA 1
ATOM 1532 C C . PHE A 1 183 ? -6.559 -0.736 16.359 1 93.62 183 PHE A C 1
ATOM 1534 O O . PHE A 1 183 ? -6.02 -1.254 17.344 1 93.62 183 PHE A O 1
ATOM 1541 N N . ILE A 1 184 ? -5.91 -0.41 15.227 1 92.75 184 ILE A N 1
ATOM 1542 C CA . ILE A 1 184 ? -4.488 -0.7 15.086 1 92.75 184 ILE A CA 1
ATOM 1543 C C . ILE A 1 184 ? -3.691 0.07 16.141 1 92.75 184 ILE A C 1
ATOM 1545 O O . ILE A 1 184 ? -2.779 -0.478 16.766 1 92.75 184 ILE A O 1
ATOM 1549 N N . ARG A 1 185 ? -4.062 1.241 16.422 1 85.81 185 ARG A N 1
ATOM 1550 C CA . ARG A 1 185 ? -3.371 2.09 17.391 1 85.81 185 ARG A CA 1
ATOM 1551 C C . ARG A 1 185 ? -3.578 1.582 18.812 1 85.81 185 ARG A C 1
ATOM 1553 O O . ARG A 1 185 ? -2.66 1.634 19.641 1 85.81 185 ARG A O 1
ATOM 1560 N N . SER A 1 186 ? -4.707 1.078 19.047 1 86.69 186 SER A N 1
ATOM 1561 C CA . SER A 1 186 ? -5.059 0.642 20.391 1 86.69 186 SER A CA 1
ATOM 1562 C C . SER A 1 186 ? -4.496 -0.744 20.688 1 86.69 186 SER A C 1
ATOM 1564 O O . SER A 1 186 ? -4.418 -1.154 21.844 1 86.69 186 SER A O 1
ATOM 1566 N N . SER A 1 187 ? -4.215 -1.468 19.719 1 78.88 187 SER A N 1
ATOM 1567 C CA . SER A 1 187 ? -3.748 -2.838 19.906 1 78.88 187 SER A CA 1
ATOM 1568 C C . SER A 1 187 ? -2.225 -2.906 19.891 1 78.88 187 SER A C 1
ATOM 1570 O O . SER A 1 187 ? -1.646 -3.99 19.781 1 78.88 187 SER A O 1
ATOM 1572 N N . LYS A 1 188 ? -1.51 -1.837 19.859 1 65.94 188 LYS A N 1
ATOM 1573 C CA . LYS A 1 188 ? -0.055 -1.81 19.984 1 65.94 188 LYS A CA 1
ATOM 1574 C C . LYS A 1 188 ? 0.384 -2.016 21.422 1 65.94 188 LYS A C 1
ATOM 1576 O O . LYS A 1 188 ? -0.339 -1.654 22.359 1 65.94 188 LYS A O 1
ATOM 1581 N N . MET B 1 1 ? 29.062 -8.945 5.426 1 21.34 1 MET B N 1
ATOM 1582 C CA . MET B 1 1 ? 28 -8.602 6.371 1 21.34 1 MET B CA 1
ATOM 1583 C C . MET B 1 1 ? 26.969 -7.684 5.727 1 21.34 1 MET B C 1
ATOM 1585 O O . MET B 1 1 ? 27.203 -6.488 5.562 1 21.34 1 MET B O 1
ATOM 1589 N N . THR B 1 2 ? 26.266 -8.148 4.602 1 23 2 THR B N 1
ATOM 1590 C CA . THR B 1 2 ? 25.531 -7.578 3.479 1 23 2 THR B CA 1
ATOM 1591 C C . THR B 1 2 ? 24.219 -6.953 3.953 1 23 2 THR B C 1
ATOM 1593 O O . THR B 1 2 ? 23.391 -7.617 4.578 1 23 2 THR B O 1
ATOM 1596 N N . SER B 1 3 ? 24.297 -5.645 4.418 1 22 3 SER B N 1
ATOM 1597 C CA . SER B 1 3 ? 23.266 -4.766 4.957 1 22 3 SER B CA 1
ATOM 1598 C C . SER B 1 3 ? 22.016 -4.785 4.086 1 22 3 SER B C 1
ATOM 1600 O O . SER B 1 3 ? 22.062 -4.43 2.906 1 22 3 SER B O 1
ATOM 1602 N N . PHE B 1 4 ? 21.125 -5.789 4.254 1 25.11 4 PHE B N 1
ATOM 1603 C CA . PHE B 1 4 ? 19.812 -6.066 3.695 1 25.11 4 PHE B CA 1
ATOM 1604 C C . PHE B 1 4 ? 18.906 -4.844 3.812 1 25.11 4 PHE B C 1
ATOM 1606 O O . PHE B 1 4 ? 18.406 -4.539 4.895 1 25.11 4 PHE B O 1
ATOM 1613 N N . VAL B 1 5 ? 19.281 -3.785 3.029 1 26.34 5 VAL B N 1
ATOM 1614 C CA . VAL B 1 5 ? 18.422 -2.602 2.949 1 26.34 5 VAL B CA 1
ATOM 1615 C C . VAL B 1 5 ? 17.016 -3.006 2.537 1 26.34 5 VAL B C 1
ATOM 1617 O O . VAL B 1 5 ? 16.812 -3.562 1.456 1 26.34 5 VAL B O 1
ATOM 1620 N N . ASN B 1 6 ? 16.188 -3.412 3.531 1 25.62 6 ASN B N 1
ATOM 1621 C CA . ASN B 1 6 ? 14.844 -3.975 3.453 1 25.62 6 ASN B CA 1
ATOM 1622 C C . ASN B 1 6 ? 13.898 -3.072 2.66 1 25.62 6 ASN B C 1
ATOM 1624 O O . ASN B 1 6 ? 13.672 -1.924 3.041 1 25.62 6 ASN B O 1
ATOM 1628 N N . PRO B 1 7 ? 13.781 -3.287 1.342 1 29.14 7 PRO B N 1
ATOM 1629 C CA . PRO B 1 7 ? 12.984 -2.506 0.392 1 29.14 7 PRO B CA 1
ATOM 1630 C C . PRO B 1 7 ? 11.562 -2.242 0.889 1 29.14 7 PRO B C 1
ATOM 1632 O O . PRO B 1 7 ? 10.812 -1.485 0.263 1 29.14 7 PRO B O 1
ATOM 1635 N N . PHE B 1 8 ? 11.086 -3.062 1.922 1 28.91 8 PHE B N 1
ATOM 1636 C CA . PHE B 1 8 ? 9.734 -2.947 2.459 1 28.91 8 PHE B CA 1
ATOM 1637 C C . PHE B 1 8 ? 9.516 -1.572 3.074 1 28.91 8 PHE B C 1
ATOM 1639 O O . PHE B 1 8 ? 8.375 -1.132 3.229 1 28.91 8 PHE B O 1
ATOM 1646 N N . PHE B 1 9 ? 10.609 -0.835 3.361 1 26.91 9 PHE B N 1
ATOM 1647 C CA . PHE B 1 9 ? 10.484 0.438 4.062 1 26.91 9 PHE B CA 1
ATOM 1648 C C . PHE B 1 9 ? 9.844 1.491 3.168 1 26.91 9 PHE B C 1
ATOM 1650 O O . PHE B 1 9 ? 9.117 2.363 3.648 1 26.91 9 PHE B O 1
ATOM 1657 N N . SER B 1 10 ? 10.008 1.354 1.813 1 26.42 10 SER B N 1
ATOM 1658 C CA . SER B 1 10 ? 9.68 2.514 0.987 1 26.42 10 SER B CA 1
ATOM 1659 C C . SER B 1 10 ? 8.172 2.691 0.851 1 26.42 10 SER B C 1
ATOM 1661 O O . SER B 1 10 ? 7.66 3.809 0.955 1 26.42 10 SER B O 1
ATOM 1663 N N . TRP B 1 11 ? 7.383 1.624 0.55 1 27.28 11 TRP B N 1
ATOM 1664 C CA . TRP B 1 11 ? 5.973 1.758 0.198 1 27.28 11 TRP B CA 1
ATOM 1665 C C . TRP B 1 11 ? 5.152 2.223 1.396 1 27.28 11 TRP B C 1
ATOM 1667 O O . TRP B 1 11 ? 4.156 2.93 1.238 1 27.28 11 TRP B O 1
ATOM 1677 N N . PHE B 1 12 ? 5.609 1.877 2.617 1 26.66 12 PHE B N 1
ATOM 1678 C CA . PHE B 1 12 ? 4.863 2.117 3.846 1 26.66 12 PHE B CA 1
ATOM 1679 C C . PHE B 1 12 ? 4.621 3.607 4.051 1 26.66 12 PHE B C 1
ATOM 1681 O O . PHE B 1 12 ? 3.639 4 4.684 1 26.66 12 PHE B O 1
ATOM 1688 N N . GLN B 1 13 ? 5.465 4.418 3.457 1 25.8 13 GLN B N 1
ATOM 1689 C CA . GLN B 1 13 ? 5.586 5.77 3.994 1 25.8 13 GLN B CA 1
ATOM 1690 C C . GLN B 1 13 ? 4.496 6.684 3.439 1 25.8 13 GLN B C 1
ATOM 1692 O O . GLN B 1 13 ? 4.27 7.777 3.965 1 25.8 13 GLN B O 1
ATOM 1697 N N . ILE B 1 14 ? 3.768 6.332 2.328 1 27.95 14 ILE B N 1
ATOM 1698 C CA . ILE B 1 14 ? 3.055 7.426 1.679 1 27.95 14 ILE B CA 1
ATOM 1699 C C . ILE B 1 14 ? 1.819 7.793 2.498 1 27.95 14 ILE B C 1
ATOM 1701 O O . ILE B 1 14 ? 1.453 8.969 2.59 1 27.95 14 ILE B O 1
ATOM 1705 N N . GLY B 1 15 ? 1.049 6.852 3.059 1 26.55 15 GLY B N 1
ATOM 1706 C CA . GLY B 1 15 ? -0.317 7.148 3.463 1 26.55 15 GLY B CA 1
ATOM 1707 C C . GLY B 1 15 ? -0.405 7.832 4.816 1 26.55 15 GLY B C 1
ATOM 1708 O O . GLY B 1 15 ? -1.485 7.922 5.402 1 26.55 15 GLY B O 1
ATOM 1709 N N . PHE B 1 16 ? 0.665 8.047 5.523 1 30.61 16 PHE B N 1
ATOM 1710 C CA . PHE B 1 16 ? 0.487 8.453 6.91 1 30.61 16 PHE B CA 1
ATOM 1711 C C . PHE B 1 16 ? -0.242 9.789 6.988 1 30.61 16 PHE B C 1
ATOM 1713 O O . PHE B 1 16 ? 0.339 10.844 6.699 1 30.61 16 PHE B O 1
ATOM 1720 N N . SER B 1 17 ? -1.577 9.867 6.594 1 28.83 17 SER B N 1
ATOM 1721 C CA . SER B 1 17 ? -2.365 11.094 6.52 1 28.83 17 SER B CA 1
ATOM 1722 C C . SER B 1 17 ? -2.299 11.867 7.832 1 28.83 17 SER B C 1
ATOM 1724 O O . SER B 1 17 ? -1.888 11.328 8.859 1 28.83 17 SER B O 1
ATOM 1726 N N . TYR B 1 18 ? -3.139 12.922 7.793 1 28.27 18 TYR B N 1
ATOM 1727 C CA . TYR B 1 18 ? -3.447 14.109 8.586 1 28.27 18 TYR B CA 1
ATOM 1728 C C . TYR B 1 18 ? -4.047 13.719 9.938 1 28.27 18 TYR B C 1
ATOM 1730 O O . TYR B 1 18 ? -3.723 14.32 10.961 1 28.27 18 TYR B O 1
ATOM 1738 N N . LYS B 1 19 ? -4.848 12.703 9.898 1 32.12 19 LYS B N 1
ATOM 1739 C CA . LYS B 1 19 ? -5.602 12.422 11.125 1 32.12 19 LYS B CA 1
ATOM 1740 C C . LYS B 1 19 ? -4.695 11.852 12.211 1 32.12 19 LYS B C 1
ATOM 1742 O O . LYS B 1 19 ? -4.859 12.156 13.391 1 32.12 19 LYS B O 1
ATOM 1747 N N . ILE B 1 20 ? -3.727 10.945 11.891 1 34.03 20 ILE B N 1
ATOM 1748 C CA . ILE B 1 20 ? -2.846 10.562 12.992 1 34.03 20 ILE B CA 1
ATOM 1749 C C . ILE B 1 20 ? -2.129 11.797 13.531 1 34.03 20 ILE B C 1
ATOM 1751 O O . ILE B 1 20 ? -1.933 11.93 14.742 1 34.03 20 ILE B O 1
ATOM 1755 N N . PHE B 1 21 ? -1.89 12.734 12.586 1 33.84 21 PHE B N 1
ATOM 1756 C CA . PHE B 1 21 ? -1.38 14.016 13.07 1 33.84 21 PHE B CA 1
ATOM 1757 C C . PHE B 1 21 ? -2.359 14.656 14.047 1 33.84 21 PHE B C 1
ATOM 1759 O O . PHE B 1 21 ? -1.962 15.141 15.109 1 33.84 21 PHE B O 1
ATOM 1766 N N . LEU B 1 22 ? -3.656 14.516 13.75 1 38.25 22 LEU B N 1
ATOM 1767 C CA . LEU B 1 22 ? -4.66 15.117 14.625 1 38.25 22 LEU B CA 1
ATOM 1768 C C . LEU B 1 22 ? -4.773 14.352 15.938 1 38.25 22 LEU B C 1
ATOM 1770 O O . LEU B 1 22 ? -5.035 14.945 16.984 1 38.25 22 LEU B O 1
ATOM 1774 N N . SER B 1 23 ? -4.707 13.188 15.867 1 37.22 23 SER B N 1
ATOM 1775 C CA . SER B 1 23 ? -4.926 12.438 17.094 1 37.22 23 SER B CA 1
ATOM 1776 C C . SER B 1 23 ? -3.781 12.641 18.078 1 37.22 23 SER B C 1
ATOM 1778 O O . SER B 1 23 ? -3.891 12.273 19.25 1 37.22 23 SER B O 1
ATOM 1780 N N . LEU B 1 24 ? -2.627 13.031 17.672 1 38.44 24 LEU B N 1
ATOM 1781 C CA . LEU B 1 24 ? -1.547 13.391 18.578 1 38.44 24 LEU B CA 1
ATOM 1782 C C . LEU B 1 24 ? -1.708 14.82 19.078 1 38.44 24 LEU B C 1
ATOM 1784 O O . LEU B 1 24 ? -0.966 15.258 19.969 1 38.44 24 LEU B O 1
ATOM 1788 N N . LEU B 1 25 ? -2.613 15.586 18.422 1 39.62 25 LEU B N 1
ATOM 1789 C CA . LEU B 1 25 ? -2.887 16.953 18.859 1 39.62 25 LEU B CA 1
ATOM 1790 C C . LEU B 1 25 ? -4.008 16.969 19.891 1 39.62 25 LEU B C 1
ATOM 1792 O O . LEU B 1 25 ? -4.879 16.094 19.891 1 39.62 25 LEU B O 1
ATOM 1796 N N . ASN B 1 26 ? -3.912 17.734 20.938 1 37.56 26 ASN B N 1
ATOM 1797 C CA . ASN B 1 26 ? -5.012 17.969 21.875 1 37.56 26 ASN B CA 1
ATOM 1798 C C . ASN B 1 26 ? -6.199 18.625 21.188 1 37.56 26 ASN B C 1
ATOM 1800 O O . ASN B 1 26 ? -6.078 19.125 20.062 1 37.56 26 ASN B O 1
ATOM 1804 N N . ARG B 1 27 ? -7.512 18.688 21.844 1 38.53 27 ARG B N 1
ATOM 1805 C CA . ARG B 1 27 ? -8.766 19.219 21.312 1 38.53 27 ARG B CA 1
ATOM 1806 C C . ARG B 1 27 ? -8.562 20.609 20.719 1 38.53 27 ARG B C 1
ATOM 1808 O O . ARG B 1 27 ? -9.102 20.922 19.656 1 38.53 27 ARG B O 1
ATOM 1815 N N . LYS B 1 28 ? -7.887 21.5 21.312 1 39.66 28 LYS B N 1
ATOM 1816 C CA . LYS B 1 28 ? -7.688 22.891 20.938 1 39.66 28 LYS B CA 1
ATOM 1817 C C . LYS B 1 28 ? -6.8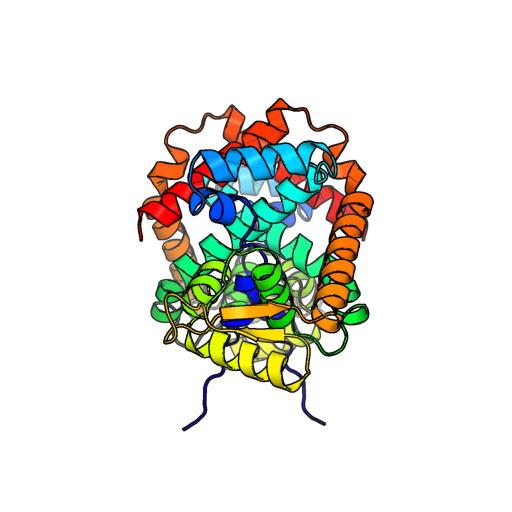79 23.016 19.641 1 39.66 28 LYS B C 1
ATOM 1819 O O . LYS B 1 28 ? -7.219 23.812 18.766 1 39.66 28 LYS B O 1
ATOM 1824 N N . GLN B 1 29 ? -5.805 22.219 19.469 1 41.81 29 GLN B N 1
ATOM 1825 C CA . GLN B 1 29 ? -4.977 22.312 18.281 1 41.81 29 GLN B CA 1
ATOM 1826 C C . GLN B 1 29 ? -5.691 21.719 17.062 1 41.81 29 GLN B C 1
ATOM 1828 O O . GLN B 1 29 ? -5.539 22.203 15.945 1 41.81 29 GLN B O 1
ATOM 1833 N N . LYS B 1 30 ? -6.504 20.781 17.234 1 42.88 30 LYS B N 1
ATOM 1834 C CA . LYS B 1 30 ? -7.395 20.188 16.25 1 42.88 30 LYS B CA 1
ATOM 1835 C C . LYS B 1 30 ? -8.375 21.234 15.703 1 42.88 30 LYS B C 1
ATOM 1837 O O . LYS B 1 30 ? -8.602 21.297 14.492 1 42.88 30 LYS B O 1
ATOM 1842 N N . ASN B 1 31 ? -8.977 21.828 16.594 1 42.41 31 ASN B N 1
ATOM 1843 C CA . ASN B 1 31 ? -9.898 22.906 16.25 1 42.41 31 ASN B CA 1
ATOM 1844 C C . ASN B 1 31 ? -9.203 24 15.461 1 42.41 31 ASN B C 1
ATOM 1846 O O . ASN B 1 31 ? -9.773 24.547 14.516 1 42.41 31 ASN B O 1
ATOM 1850 N N . ASN B 1 32 ? -8.039 24.453 15.805 1 40.53 32 ASN B N 1
ATOM 1851 C CA . ASN B 1 32 ? -7.312 25.531 15.133 1 40.53 32 ASN B CA 1
ATOM 1852 C C . ASN B 1 32 ? -6.836 25.094 13.75 1 40.53 32 ASN B C 1
ATOM 1854 O O . ASN B 1 32 ? -6.82 25.906 12.812 1 40.53 32 ASN B O 1
ATOM 1858 N N . ILE B 1 33 ? -6.328 23.875 13.523 1 42 33 ILE B N 1
ATOM 1859 C CA . ILE B 1 33 ? -5.965 23.391 12.195 1 42 33 ILE B CA 1
ATOM 1860 C C . ILE B 1 33 ? -7.227 23.172 11.367 1 42 33 ILE B C 1
ATOM 1862 O O . ILE B 1 33 ? -7.254 23.484 10.172 1 42 33 ILE B O 1
ATOM 1866 N N . MET B 1 34 ? -8.25 22.609 11.953 1 39.62 34 MET B N 1
ATOM 1867 C CA . MET B 1 34 ? -9.531 22.578 11.242 1 39.62 34 MET B CA 1
ATOM 1868 C C . MET B 1 34 ? -9.969 23.984 10.859 1 39.62 34 MET B C 1
ATOM 1870 O O . MET B 1 34 ? -10.609 24.188 9.828 1 39.62 34 MET B O 1
ATOM 1874 N N . LYS B 1 35 ? -9.891 24.969 11.68 1 40.94 35 LYS B N 1
ATOM 1875 C CA . LYS B 1 35 ? -10.273 26.344 11.383 1 40.94 35 LYS B CA 1
ATOM 1876 C C . LYS B 1 35 ? -9.352 26.953 10.328 1 40.94 35 LYS B C 1
ATOM 1878 O O . LYS B 1 35 ? -9.805 27.703 9.461 1 40.94 35 LYS B O 1
ATOM 1883 N N . GLU B 1 36 ? -8.047 26.891 10.43 1 38.84 36 GLU B N 1
ATOM 1884 C CA . GLU B 1 36 ? -7.184 27.422 9.383 1 38.84 36 GLU B CA 1
ATOM 1885 C C . GLU B 1 36 ? -7.367 26.672 8.07 1 38.84 36 GLU B C 1
ATOM 1887 O O . GLU B 1 36 ? -7.164 27.219 6.992 1 38.84 36 GLU B O 1
ATOM 1892 N N . LYS B 1 37 ? -7.621 25.391 8.055 1 39.66 37 LYS B N 1
ATOM 1893 C CA . LYS B 1 37 ? -8.117 24.688 6.871 1 39.66 37 LYS B CA 1
ATOM 1894 C C . LYS B 1 37 ? -9.5 25.188 6.473 1 39.66 37 LYS B C 1
ATOM 1896 O O . LYS B 1 37 ? -10.109 24.688 5.531 1 39.66 37 LYS B O 1
ATOM 1901 N N . GLU B 1 38 ? -10.172 25.75 7.086 1 37 38 GLU B N 1
ATOM 1902 C CA . GLU B 1 38 ? -11.383 26.375 6.562 1 37 38 GLU B CA 1
ATOM 1903 C C . GLU B 1 38 ? -11.125 27.047 5.223 1 37 38 GLU B C 1
ATOM 1905 O O . GLU B 1 38 ? -11.984 27.047 4.34 1 37 38 GLU B O 1
ATOM 1910 N N . GLY B 1 39 ? -10.133 27.938 5.102 1 37.31 39 GLY B N 1
ATOM 1911 C CA . GLY B 1 39 ? -9.984 28.531 3.781 1 37.31 39 GLY B CA 1
ATOM 1912 C C . GLY B 1 39 ? -9.453 27.547 2.748 1 37.31 39 GLY B C 1
ATOM 1913 O O . GLY B 1 39 ? -9.727 27.688 1.556 1 37.31 39 GLY B O 1
ATOM 1914 N N . VAL B 1 40 ? -8.125 26.969 2.83 1 39.69 40 VAL B N 1
ATOM 1915 C CA . VAL B 1 40 ? -7.66 26.062 1.785 1 39.69 40 VAL B CA 1
ATOM 1916 C C . VAL B 1 40 ? -8.32 24.688 1.966 1 39.69 40 VAL B C 1
ATOM 1918 O O . VAL B 1 40 ? -7.98 23.953 2.893 1 39.69 40 VAL B O 1
ATOM 1921 N N . GLU B 1 41 ? -9.625 24.438 2.109 1 44.84 41 GLU B N 1
ATOM 1922 C CA . GLU B 1 41 ? -10.445 23.234 2.123 1 44.84 41 GLU B CA 1
ATOM 1923 C C . GLU B 1 41 ? -9.727 22.062 1.433 1 44.84 41 GLU B C 1
ATOM 1925 O O . GLU B 1 41 ? -9.477 22.125 0.226 1 44.84 41 GLU B O 1
ATOM 1930 N N . MET B 1 42 ? -8.742 21.375 2.033 1 56.38 42 MET B N 1
ATOM 1931 C CA . MET B 1 42 ? -8.242 20.188 1.351 1 56.38 42 MET B CA 1
ATOM 1932 C C . MET B 1 42 ? -9.383 19.422 0.689 1 56.38 42 MET B C 1
ATOM 1934 O O . MET B 1 42 ? -10.453 19.25 1.283 1 56.38 42 MET B O 1
ATOM 1938 N N . ASP B 1 43 ? -9.32 19.25 -0.599 1 81.25 43 ASP B N 1
ATOM 1939 C CA . ASP B 1 43 ? -10.195 18.438 -1.441 1 81.25 43 ASP B CA 1
ATOM 1940 C C . ASP B 1 43 ? -10.516 17.109 -0.777 1 81.25 43 ASP B C 1
ATOM 1942 O O . ASP B 1 43 ? -9.609 16.328 -0.455 1 81.25 43 ASP B O 1
ATOM 1946 N N . LYS B 1 44 ? -11.859 17.031 -0.013 1 85.38 44 LYS B N 1
ATOM 1947 C CA . LYS B 1 44 ? -12.328 15.828 0.667 1 85.38 44 LYS B CA 1
ATOM 1948 C C . LYS B 1 44 ? -11.883 14.57 -0.08 1 85.38 44 LYS B C 1
ATOM 1950 O O . LYS B 1 44 ? -11.617 13.539 0.536 1 85.38 44 LYS B O 1
ATOM 1955 N N . ARG B 1 45 ? -11.773 14.734 -1.325 1 91.75 45 ARG B N 1
ATOM 1956 C CA . ARG B 1 45 ? -11.336 13.609 -2.141 1 91.75 45 ARG B CA 1
ATOM 1957 C C . ARG B 1 45 ? -9.875 13.281 -1.883 1 91.75 45 ARG B C 1
ATOM 1959 O O . ARG B 1 45 ? -9.508 12.109 -1.738 1 91.75 45 ARG B O 1
ATOM 1966 N N . GLN B 1 46 ? -9.102 14.312 -1.744 1 89.88 46 GLN B N 1
ATOM 1967 C CA . GLN B 1 46 ? -7.684 14.141 -1.455 1 89.88 46 GLN B CA 1
ATOM 1968 C C . GLN B 1 46 ? -7.477 13.523 -0.074 1 89.88 46 GLN B C 1
ATOM 1970 O O . GLN B 1 46 ? -6.656 12.617 0.091 1 89.88 46 GLN B O 1
ATOM 1975 N N . LEU B 1 47 ? -8.195 14.016 0.816 1 89.69 47 LEU B N 1
ATOM 1976 C CA . LEU B 1 47 ? -8.094 13.5 2.178 1 89.69 47 LEU B CA 1
ATOM 1977 C C . LEU B 1 47 ? -8.469 12.023 2.23 1 89.69 47 LEU B C 1
ATOM 1979 O O . LEU B 1 47 ? -7.812 11.234 2.918 1 89.69 47 LEU B O 1
ATOM 1983 N N . LEU B 1 48 ? -9.5 11.641 1.541 1 94 48 LEU B N 1
ATOM 1984 C CA . LEU B 1 48 ? -9.938 10.25 1.529 1 94 48 LEU B CA 1
ATOM 1985 C C . LEU B 1 48 ? -8.852 9.336 0.976 1 94 48 LEU B C 1
ATOM 1987 O O . LEU B 1 48 ? -8.547 8.297 1.563 1 94 48 LEU B O 1
ATOM 1991 N N . ILE B 1 49 ? -8.211 9.734 -0.113 1 94.31 49 ILE B N 1
ATOM 1992 C CA . ILE B 1 49 ? -7.184 8.906 -0.742 1 94.31 49 ILE B CA 1
ATOM 1993 C C . ILE B 1 49 ? -5.973 8.797 0.18 1 94.31 49 ILE B C 1
ATOM 1995 O O . ILE B 1 49 ? -5.406 7.719 0.348 1 94.31 49 ILE B O 1
ATOM 1999 N N . GLU B 1 50 ? -5.617 9.883 0.797 1 89 50 GLU B N 1
ATOM 2000 C CA . GLU B 1 50 ? -4.496 9.875 1.735 1 89 50 GLU B CA 1
ATOM 2001 C C . GLU B 1 50 ? -4.75 8.906 2.887 1 89 50 GLU B C 1
ATOM 2003 O O . GLU B 1 50 ? -3.877 8.102 3.229 1 89 50 GLU B O 1
ATOM 2008 N N . GLU B 1 51 ? -5.93 8.992 3.461 1 91.69 51 GLU B N 1
ATOM 2009 C CA . GLU B 1 51 ? -6.27 8.109 4.574 1 91.69 51 GLU B CA 1
ATOM 2010 C C . GLU B 1 51 ? -6.363 6.66 4.121 1 91.69 51 GLU B C 1
ATOM 2012 O O . GLU B 1 51 ? -6.004 5.746 4.867 1 91.69 51 GLU B O 1
ATOM 2017 N N . TYR B 1 52 ? -6.926 6.48 2.93 1 95.38 52 TYR B N 1
ATOM 2018 C CA . TYR B 1 52 ? -7.004 5.145 2.342 1 95.38 52 TYR B CA 1
ATOM 2019 C C . TYR B 1 52 ? -5.621 4.516 2.232 1 95.38 52 TYR B C 1
ATOM 2021 O O . TYR B 1 52 ? -5.41 3.387 2.686 1 95.38 52 TYR B O 1
ATOM 2029 N N . LEU B 1 53 ? -4.668 5.25 1.706 1 92.5 53 LEU B N 1
ATOM 2030 C CA . LEU B 1 53 ? -3.307 4.762 1.515 1 92.5 53 LEU B CA 1
ATOM 2031 C C . LEU B 1 53 ? -2.592 4.605 2.854 1 92.5 53 LEU B C 1
ATOM 2033 O O . LEU B 1 53 ? -1.818 3.666 3.043 1 92.5 53 LEU B O 1
ATOM 2037 N N . ASP B 1 54 ? -2.895 5.461 3.807 1 89 54 ASP B N 1
ATOM 2038 C CA . ASP B 1 54 ? -2.289 5.363 5.133 1 89 54 ASP B CA 1
ATOM 2039 C C . ASP B 1 54 ? -2.727 4.082 5.84 1 89 54 ASP B C 1
ATOM 2041 O O . ASP B 1 54 ? -1.902 3.385 6.434 1 89 54 ASP B O 1
ATOM 2045 N N . LEU B 1 55 ? -3.998 3.809 5.754 1 94.25 55 LEU B N 1
ATOM 2046 C CA . LEU B 1 55 ? -4.48 2.582 6.383 1 94.25 55 LEU B CA 1
ATOM 2047 C C . LEU B 1 55 ? -3.84 1.355 5.742 1 94.25 55 LEU B C 1
ATOM 2049 O O . LEU B 1 55 ? -3.439 0.422 6.441 1 94.25 55 LEU B O 1
ATOM 2053 N N . ALA B 1 56 ? -3.762 1.345 4.418 1 92.25 56 ALA B N 1
ATOM 2054 C CA . ALA B 1 56 ? -3.115 0.226 3.734 1 92.25 56 ALA B CA 1
ATOM 2055 C C . ALA B 1 56 ? -1.69 0.024 4.242 1 92.25 56 ALA B C 1
ATOM 2057 O O . ALA B 1 56 ? -1.28 -1.103 4.527 1 92.25 56 ALA B O 1
ATOM 2058 N N . ASN B 1 57 ? -0.964 1.099 4.398 1 87.38 57 ASN B N 1
ATOM 2059 C CA . ASN B 1 57 ? 0.406 1.046 4.898 1 87.38 57 ASN B CA 1
ATOM 2060 C C . ASN B 1 57 ? 0.462 0.527 6.332 1 87.38 57 ASN B C 1
ATOM 2062 O O . ASN B 1 57 ? 1.356 -0.244 6.684 1 87.38 57 ASN B O 1
ATOM 2066 N N . GLU B 1 58 ? -0.449 0.978 7.125 1 90.25 58 GLU B N 1
ATOM 2067 C CA . GLU B 1 58 ? -0.495 0.543 8.516 1 90.25 58 GLU B CA 1
ATOM 2068 C C . GLU B 1 58 ? -0.771 -0.954 8.617 1 90.25 58 GLU B C 1
ATOM 2070 O O . GLU B 1 58 ? -0.158 -1.649 9.43 1 90.25 58 GLU B O 1
ATOM 2075 N N . ILE B 1 59 ? -1.668 -1.44 7.797 1 92.5 59 ILE B N 1
ATOM 2076 C CA . ILE B 1 59 ? -2.004 -2.859 7.789 1 92.5 59 ILE B CA 1
ATOM 2077 C C . ILE B 1 59 ? -0.785 -3.678 7.371 1 92.5 59 ILE B C 1
ATOM 2079 O O . ILE B 1 59 ? -0.438 -4.664 8.023 1 92.5 59 ILE B O 1
ATOM 2083 N N . ILE B 1 60 ? -0.081 -3.248 6.359 1 89.06 60 ILE B N 1
ATOM 2084 C CA . ILE B 1 60 ? 1.087 -3.955 5.848 1 89.06 60 ILE B CA 1
ATOM 2085 C C . ILE B 1 60 ? 2.193 -3.957 6.898 1 89.06 60 ILE B C 1
ATOM 2087 O O . ILE B 1 60 ? 2.793 -5 7.176 1 89.06 60 ILE B O 1
ATOM 2091 N N . HIS B 1 61 ? 2.373 -2.803 7.5 1 87.06 61 HIS B N 1
ATOM 2092 C CA . HIS B 1 61 ? 3.41 -2.678 8.516 1 87.06 61 HIS B CA 1
ATOM 2093 C C . HIS B 1 61 ? 3.111 -3.562 9.727 1 87.06 61 HIS B C 1
ATOM 2095 O O . HIS B 1 61 ? 4.004 -4.234 10.242 1 87.06 61 HIS B O 1
ATOM 2101 N N . ARG B 1 62 ? 1.933 -3.574 10.117 1 90.38 62 ARG B N 1
ATOM 2102 C CA . ARG B 1 62 ? 1.506 -4.359 11.273 1 90.38 62 ARG B CA 1
ATOM 2103 C C . ARG B 1 62 ? 1.71 -5.852 11.023 1 90.38 62 ARG B C 1
ATOM 2105 O O . ARG B 1 62 ? 2.049 -6.598 11.945 1 90.38 62 ARG B O 1
ATOM 2112 N N . ASN B 1 63 ? 1.516 -6.293 9.805 1 90.88 63 ASN B N 1
ATOM 2113 C CA . ASN B 1 63 ? 1.533 -7.711 9.469 1 90.88 63 ASN B CA 1
ATOM 2114 C C . ASN B 1 63 ? 2.928 -8.172 9.055 1 90.88 63 ASN B C 1
ATOM 2116 O O . ASN B 1 63 ? 3.199 -9.375 9 1 90.88 63 ASN B O 1
ATOM 2120 N N . LYS B 1 64 ? 3.812 -7.281 8.828 1 87.5 64 LYS B N 1
ATOM 2121 C CA . LYS B 1 64 ? 5.121 -7.547 8.242 1 87.5 64 LYS B CA 1
ATOM 2122 C C . LYS B 1 64 ? 5.941 -8.492 9.125 1 87.5 64 LYS B C 1
ATOM 2124 O O . LYS B 1 64 ? 6.52 -9.461 8.633 1 87.5 64 LYS B O 1
ATOM 2129 N N . PRO B 1 65 ? 6.016 -8.25 10.484 1 89.69 65 PRO B N 1
ATOM 2130 C CA . PRO B 1 65 ? 6.836 -9.141 11.312 1 89.69 65 PRO B CA 1
ATOM 2131 C C . PRO B 1 65 ? 6.383 -10.594 11.234 1 89.69 65 PRO B C 1
ATOM 2133 O O . PRO B 1 65 ? 7.219 -11.5 11.141 1 89.69 65 PRO B O 1
ATOM 2136 N N . GLU B 1 66 ? 5.113 -10.789 11.289 1 92.69 66 GLU B N 1
ATOM 2137 C CA . GLU B 1 66 ? 4.602 -12.156 11.195 1 92.69 66 GLU B CA 1
ATOM 2138 C C . GLU B 1 66 ? 4.848 -12.75 9.812 1 92.69 66 GLU B C 1
ATOM 2140 O O . GLU B 1 66 ? 5.16 -13.93 9.688 1 92.69 66 GLU B O 1
ATOM 2145 N N . MET B 1 67 ? 4.699 -11.93 8.75 1 91 67 MET B N 1
ATOM 2146 C CA . MET B 1 67 ? 4.996 -12.359 7.387 1 91 67 MET B CA 1
ATOM 2147 C C . MET B 1 67 ? 6.445 -12.82 7.262 1 91 67 MET B C 1
ATOM 2149 O O . MET B 1 67 ? 6.715 -13.891 6.719 1 91 67 MET B O 1
ATOM 2153 N N . GLU B 1 68 ? 7.352 -12.039 7.805 1 88.12 68 GLU B N 1
ATOM 2154 C CA . GLU B 1 68 ? 8.781 -12.336 7.719 1 88.12 68 GLU B CA 1
ATOM 2155 C C . GLU B 1 68 ? 9.133 -13.586 8.516 1 88.12 68 GLU B C 1
ATOM 2157 O O . GLU B 1 68 ? 9.992 -14.375 8.102 1 88.12 68 GLU B O 1
ATOM 2162 N N . LYS B 1 69 ? 8.469 -13.688 9.609 1 93.88 69 LYS B N 1
ATOM 2163 C CA . LYS B 1 69 ? 8.719 -14.859 10.453 1 93.88 69 LYS B CA 1
ATOM 2164 C C . LYS B 1 69 ? 8.195 -16.125 9.789 1 93.88 69 LYS B C 1
ATOM 2166 O O . LYS B 1 69 ? 8.898 -17.141 9.727 1 93.88 69 LYS B O 1
ATOM 2171 N N . GLU B 1 70 ? 7.004 -16.094 9.242 1 94.38 70 GLU B N 1
ATOM 2172 C CA . GLU B 1 70 ? 6.336 -17.266 8.711 1 94.38 70 GLU B CA 1
ATOM 2173 C C . GLU B 1 70 ? 6.895 -17.641 7.34 1 94.38 70 GLU B C 1
ATOM 2175 O O . GLU B 1 70 ? 6.855 -18.812 6.949 1 94.38 70 GLU B O 1
ATOM 2180 N N . PHE B 1 71 ? 7.418 -16.719 6.621 1 94.25 71 PHE B N 1
ATOM 2181 C CA . PHE B 1 71 ? 7.871 -16.984 5.258 1 94.25 71 PHE B CA 1
ATOM 2182 C C . PHE B 1 71 ? 9.305 -16.516 5.07 1 94.25 71 PHE B C 1
ATOM 2184 O O . PHE B 1 71 ? 9.617 -15.812 4.098 1 94.25 71 PHE B O 1
ATOM 2191 N N . ALA B 1 72 ? 10.062 -17.062 6.07 1 91.31 72 ALA B N 1
ATOM 2192 C CA . ALA B 1 72 ? 11.5 -16.812 5.965 1 91.31 72 ALA B CA 1
ATOM 2193 C C . ALA B 1 72 ? 12.055 -17.344 4.652 1 91.31 72 ALA B C 1
ATOM 2195 O O . ALA B 1 72 ? 11.727 -18.469 4.246 1 91.31 72 ALA B O 1
ATOM 2196 N N . GLY B 1 73 ? 12.695 -16.547 3.783 1 91.94 73 GLY B N 1
ATOM 2197 C CA . GLY B 1 73 ? 13.281 -17 2.533 1 91.94 73 GLY B CA 1
ATOM 2198 C C . GLY B 1 73 ? 12.492 -16.562 1.312 1 91.94 73 GLY B C 1
ATOM 2199 O O . GLY B 1 73 ? 12.914 -16.797 0.177 1 91.94 73 GLY B O 1
ATOM 2200 N N . PHE B 1 74 ? 11.328 -16.047 1.642 1 94.62 74 PHE B N 1
ATOM 2201 C CA . PHE B 1 74 ? 10.516 -15.531 0.543 1 94.62 74 PHE B CA 1
ATOM 2202 C C . PHE B 1 74 ? 10.398 -14.016 0.623 1 94.62 74 PHE B C 1
ATOM 2204 O O . PHE B 1 74 ? 10.281 -13.453 1.714 1 94.62 74 PHE B O 1
ATOM 2211 N N . THR B 1 75 ? 10.438 -13.445 -0.516 1 88.62 75 THR B N 1
ATOM 2212 C CA . THR B 1 75 ? 10.062 -12.039 -0.577 1 88.62 75 THR B CA 1
ATOM 2213 C C . THR B 1 75 ? 8.555 -11.883 -0.738 1 88.62 75 THR B C 1
ATOM 2215 O O . THR B 1 75 ? 7.863 -12.836 -1.115 1 88.62 75 THR B O 1
ATOM 2218 N N . LEU B 1 76 ? 8.023 -10.742 -0.443 1 85.38 76 LEU B N 1
ATOM 2219 C CA . LEU B 1 76 ? 6.598 -10.469 -0.614 1 85.38 76 LEU B CA 1
ATOM 2220 C C . LEU B 1 76 ? 6.18 -10.648 -2.07 1 85.38 76 LEU B C 1
ATOM 2222 O O . LEU B 1 76 ? 5.098 -11.172 -2.35 1 85.38 76 LEU B O 1
ATOM 2226 N N . ASN B 1 77 ? 7.086 -10.273 -2.98 1 89.56 77 ASN B N 1
ATOM 2227 C CA . ASN B 1 77 ? 6.781 -10.398 -4.402 1 89.56 77 ASN B CA 1
ATOM 2228 C C . ASN B 1 77 ? 6.688 -11.859 -4.828 1 89.56 77 ASN B C 1
ATOM 2230 O O . ASN B 1 77 ? 5.836 -12.219 -5.641 1 89.56 77 ASN B O 1
ATOM 2234 N N . GLU B 1 78 ? 7.559 -12.625 -4.258 1 94.94 78 GLU B N 1
ATOM 2235 C CA . GLU B 1 78 ? 7.496 -14.055 -4.551 1 94.94 78 GLU B CA 1
ATOM 2236 C C . GLU B 1 78 ? 6.18 -14.656 -4.07 1 94.94 78 GLU B C 1
ATOM 2238 O O . GLU B 1 78 ? 5.539 -15.422 -4.797 1 94.94 78 GLU B O 1
ATOM 2243 N 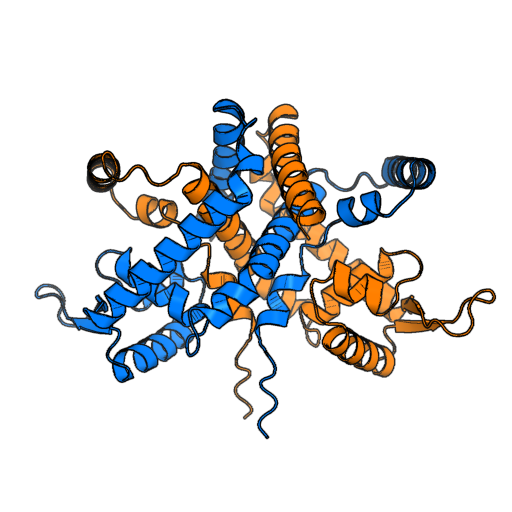N . LEU B 1 79 ? 5.793 -14.312 -2.869 1 93.56 79 LEU B N 1
ATOM 2244 C CA . LEU B 1 79 ? 4.547 -14.812 -2.307 1 93.56 79 LEU B CA 1
ATOM 2245 C C . LEU B 1 79 ? 3.352 -14.352 -3.133 1 93.56 79 LEU B C 1
ATOM 2247 O O . LEU B 1 79 ? 2.418 -15.125 -3.371 1 93.56 79 LEU B O 1
ATOM 2251 N N . GLU B 1 80 ? 3.371 -13.117 -3.555 1 91.31 80 GLU B N 1
ATOM 2252 C CA . GLU B 1 80 ? 2.32 -12.57 -4.402 1 91.31 80 GLU B CA 1
ATOM 2253 C C . GLU B 1 80 ? 2.193 -1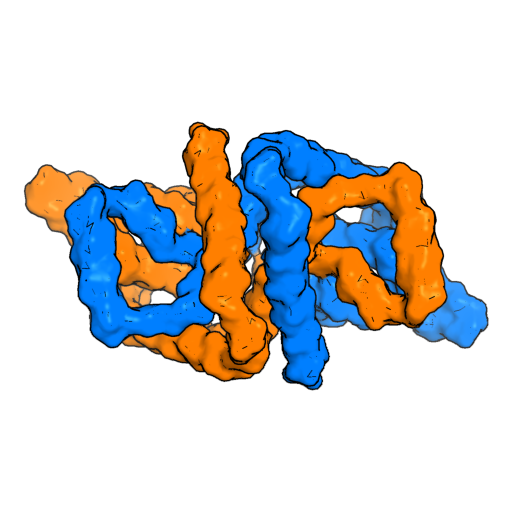3.352 -5.707 1 91.31 80 GLU B C 1
ATOM 2255 O O . GLU B 1 80 ? 1.083 -13.672 -6.141 1 91.31 80 GLU B O 1
ATOM 2260 N N . VAL B 1 81 ? 3.285 -13.68 -6.305 1 95.69 81 VAL B N 1
ATOM 2261 C CA . VAL B 1 81 ? 3.287 -14.406 -7.574 1 95.69 81 VAL B CA 1
ATOM 2262 C C . VAL B 1 81 ? 2.746 -15.812 -7.359 1 95.69 81 VAL B C 1
ATOM 2264 O O . VAL B 1 81 ? 1.951 -16.312 -8.164 1 95.69 81 VAL B O 1
ATOM 2267 N N . ILE B 1 82 ? 3.164 -16.406 -6.293 1 97.06 82 ILE B N 1
ATOM 2268 C CA . ILE B 1 82 ? 2.668 -17.734 -5.953 1 97.06 82 ILE B CA 1
ATOM 2269 C C . ILE B 1 82 ? 1.148 -17.688 -5.805 1 97.06 82 ILE B C 1
ATOM 2271 O O . ILE B 1 82 ? 0.446 -18.562 -6.332 1 97.06 82 ILE B O 1
ATOM 2275 N N . GLU B 1 83 ? 0.68 -16.688 -5.152 1 93.69 83 GLU B N 1
ATOM 2276 C CA . GLU B 1 83 ? -0.758 -16.516 -4.961 1 93.69 83 GLU B CA 1
ATOM 2277 C C . GLU B 1 83 ? -1.481 -16.375 -6.297 1 93.69 83 GLU B C 1
ATOM 2279 O O . GLU B 1 83 ? -2.502 -17.031 -6.523 1 93.69 83 GLU B O 1
ATOM 2284 N N . HIS B 1 84 ? -0.95 -15.625 -7.137 1 94.38 84 HIS B N 1
ATOM 2285 C CA . HIS B 1 84 ? -1.599 -15.352 -8.414 1 94.38 84 HIS B CA 1
ATOM 2286 C C . HIS B 1 84 ? -1.558 -16.578 -9.328 1 94.38 84 HIS B C 1
ATOM 2288 O O . HIS B 1 84 ? -2.502 -16.828 -10.078 1 94.38 84 HIS B O 1
ATOM 2294 N N . ILE B 1 85 ? -0.503 -17.266 -9.227 1 97.25 85 ILE B N 1
ATOM 2295 C CA . ILE B 1 85 ? -0.415 -18.484 -10.031 1 97.25 85 ILE B CA 1
ATOM 2296 C C . ILE B 1 85 ? -1.515 -19.453 -9.617 1 97.25 85 ILE B C 1
ATOM 2298 O O . ILE B 1 85 ? -2.102 -20.141 -10.461 1 97.25 85 ILE B O 1
ATOM 2302 N N . GLY B 1 86 ? -1.754 -19.5 -8.359 1 94.88 86 GLY B N 1
ATOM 2303 C CA . GLY B 1 86 ? -2.791 -20.391 -7.852 1 94.88 86 GLY B CA 1
ATOM 2304 C C . GLY B 1 86 ? -4.195 -19.906 -8.18 1 94.88 86 GLY B C 1
ATOM 2305 O O . GLY B 1 86 ? -5.137 -20.703 -8.195 1 94.88 86 GLY B O 1
ATOM 2306 N N . LYS B 1 87 ? -4.355 -18.719 -8.484 1 90.94 87 LYS B N 1
ATOM 2307 C CA . LYS B 1 87 ? -5.684 -18.125 -8.617 1 90.94 87 LYS B CA 1
ATOM 2308 C C . LYS B 1 87 ? -6.059 -17.922 -10.086 1 90.94 87 LYS B C 1
ATOM 2310 O O . LYS B 1 87 ? -7.227 -18.062 -10.453 1 90.94 87 LYS B O 1
ATOM 2315 N N . ILE B 1 88 ? -5.105 -17.625 -10.906 1 92.25 88 ILE B N 1
ATOM 2316 C CA . ILE B 1 88 ? -5.348 -17.234 -12.289 1 92.25 88 ILE B CA 1
ATOM 2317 C C . ILE B 1 88 ? -5.34 -18.469 -13.188 1 92.25 88 ILE B C 1
ATOM 2319 O O . ILE B 1 88 ? -4.41 -19.281 -13.125 1 92.25 88 ILE B O 1
ATOM 2323 N N . PRO B 1 89 ? -6.398 -18.609 -13.953 1 92.5 89 PRO B N 1
ATOM 2324 C CA . PRO B 1 89 ? -6.352 -19.688 -14.938 1 92.5 89 PRO B CA 1
ATOM 2325 C C . PRO B 1 89 ? -5.277 -19.469 -16 1 92.5 89 PRO B C 1
ATOM 2327 O O . PRO B 1 89 ? -5.191 -18.391 -16.594 1 92.5 89 PRO B O 1
ATOM 2330 N N . ASP B 1 90 ? -4.438 -20.484 -16.219 1 93.25 90 ASP B N 1
ATOM 2331 C CA . ASP B 1 90 ? -3.375 -20.484 -17.219 1 93.25 90 ASP B CA 1
ATOM 2332 C C . ASP B 1 90 ? -2.508 -19.234 -17.094 1 93.25 90 ASP B C 1
ATOM 2334 O O . ASP B 1 90 ? -2.377 -18.469 -18.062 1 93.25 90 ASP B O 1
ATOM 2338 N N . PRO B 1 91 ? -1.96 -19.094 -15.953 1 96.88 91 PRO B N 1
ATOM 2339 C CA . PRO B 1 91 ? -1.133 -17.906 -15.742 1 96.88 91 PRO B CA 1
ATOM 2340 C C . PRO B 1 91 ? 0.157 -17.938 -16.562 1 96.88 91 PRO B C 1
ATOM 2342 O O . PRO B 1 91 ? 0.894 -18.922 -16.531 1 96.88 91 PRO B O 1
ATOM 2345 N N . ASN B 1 92 ? 0.323 -16.906 -17.328 1 96.94 92 ASN B N 1
ATOM 2346 C CA . ASN B 1 92 ? 1.577 -16.672 -18.031 1 96.94 92 ASN B CA 1
ATOM 2347 C C . ASN B 1 92 ? 2.238 -15.367 -17.609 1 96.94 92 ASN B C 1
ATOM 2349 O O . ASN B 1 92 ? 1.745 -14.695 -16.703 1 96.94 92 ASN B O 1
ATOM 2353 N N . VAL B 1 93 ? 3.354 -15.086 -18.219 1 97.44 93 VAL B N 1
ATOM 2354 C CA . VAL B 1 93 ? 4.137 -13.93 -17.797 1 97.44 93 VAL B CA 1
ATOM 2355 C C . VAL B 1 93 ? 3.293 -12.656 -17.906 1 97.44 93 VAL B C 1
ATOM 2357 O O . VAL B 1 93 ? 3.279 -11.828 -17 1 97.44 93 VAL B O 1
ATOM 2360 N N . THR B 1 94 ? 2.488 -12.57 -18.922 1 95.94 94 THR B N 1
ATOM 2361 C CA . THR B 1 94 ? 1.686 -11.375 -19.188 1 95.94 94 THR B CA 1
ATOM 2362 C C . THR B 1 94 ? 0.575 -11.234 -18.141 1 95.94 94 THR B C 1
ATOM 2364 O O . THR B 1 94 ? 0.402 -10.172 -17.547 1 95.94 94 THR B O 1
ATOM 2367 N N . LYS B 1 95 ? -0.121 -12.273 -17.875 1 94.44 95 LYS B N 1
ATOM 2368 C CA . LYS B 1 95 ? -1.209 -12.258 -16.906 1 94.44 95 LYS B CA 1
ATOM 2369 C C . LYS B 1 95 ? -0.685 -11.977 -15.492 1 94.44 95 LYS B C 1
ATOM 2371 O O . LYS B 1 95 ? -1.295 -11.211 -14.742 1 94.44 95 LYS B O 1
ATOM 2376 N N . LEU B 1 96 ? 0.466 -12.57 -15.227 1 96.75 96 LEU B N 1
ATOM 2377 C CA . LEU B 1 96 ? 1.045 -12.375 -13.898 1 96.75 96 LEU B CA 1
ATOM 2378 C C . LEU B 1 96 ? 1.561 -10.945 -13.734 1 96.75 96 LEU B C 1
ATOM 2380 O O . LEU B 1 96 ? 1.427 -10.352 -12.664 1 96.75 96 LEU B O 1
ATOM 2384 N N . ALA B 1 97 ? 2.154 -10.391 -14.812 1 94.31 97 ALA B N 1
ATOM 2385 C CA . ALA B 1 97 ? 2.641 -9.016 -14.773 1 94.31 97 ALA B CA 1
ATOM 2386 C C . ALA B 1 97 ? 1.495 -8.039 -14.523 1 94.31 97 ALA B C 1
ATOM 2388 O O . ALA B 1 97 ? 1.603 -7.148 -13.672 1 94.31 97 ALA B O 1
ATOM 2389 N N . ASN B 1 98 ? 0.365 -8.258 -15.141 1 87.62 98 ASN B N 1
ATOM 2390 C CA . ASN B 1 98 ? -0.809 -7.41 -14.977 1 87.62 98 ASN B CA 1
ATOM 2391 C C . ASN B 1 98 ? -1.421 -7.551 -13.586 1 87.62 98 ASN B C 1
ATOM 2393 O O . ASN B 1 98 ? -1.767 -6.551 -12.953 1 87.62 98 ASN B O 1
ATOM 2397 N N . ALA B 1 99 ? -1.406 -8.75 -13.141 1 86.75 99 ALA B N 1
ATOM 2398 C CA . ALA B 1 99 ? -2.053 -9.023 -11.859 1 86.75 99 ALA B CA 1
ATOM 2399 C C . ALA B 1 99 ? -1.204 -8.523 -10.695 1 86.75 99 ALA B C 1
ATOM 2401 O O . ALA B 1 99 ? -1.736 -8.133 -9.648 1 86.75 99 ALA B O 1
ATOM 2402 N N . SER B 1 100 ? 0.082 -8.5 -10.875 1 87.88 100 SER B N 1
ATOM 2403 C CA . SER B 1 100 ? 0.99 -8.141 -9.789 1 87.88 100 SER B CA 1
ATOM 2404 C C . SER B 1 100 ? 1.471 -6.703 -9.922 1 87.88 100 SER B C 1
ATOM 2406 O O . SER B 1 100 ? 2.254 -6.227 -9.102 1 87.88 100 SER B O 1
ATOM 2408 N N . TYR B 1 101 ? 1.085 -6.086 -10.961 1 82.31 101 TYR B N 1
ATOM 2409 C CA . TYR B 1 101 ? 1.516 -4.723 -11.234 1 82.31 101 TYR B CA 1
ATOM 2410 C C . TYR B 1 101 ? 3.035 -4.629 -11.273 1 82.31 101 TYR B C 1
ATOM 2412 O O . TYR B 1 101 ? 3.629 -3.756 -10.633 1 82.31 101 TYR B O 1
ATOM 2420 N N . MET B 1 102 ? 3.617 -5.562 -11.984 1 86.69 102 MET B N 1
ATOM 2421 C CA . MET B 1 102 ? 5.059 -5.629 -12.195 1 86.69 102 MET B CA 1
ATOM 2422 C C . MET B 1 102 ? 5.387 -5.711 -13.68 1 86.69 102 MET B C 1
ATOM 2424 O O . MET B 1 102 ? 4.508 -5.988 -14.5 1 86.69 102 MET B O 1
ATOM 2428 N N . THR B 1 103 ? 6.594 -5.398 -13.984 1 88.38 103 THR B N 1
ATOM 2429 C CA . THR B 1 103 ? 7.027 -5.562 -15.367 1 88.38 103 THR B CA 1
ATOM 2430 C C . THR B 1 103 ? 7.148 -7.043 -15.727 1 88.38 103 THR B C 1
ATOM 2432 O O . THR B 1 103 ? 7.312 -7.887 -14.844 1 88.38 103 THR B O 1
ATOM 2435 N N . ARG B 1 104 ? 7.074 -7.332 -17 1 96.31 104 ARG B N 1
ATOM 2436 C CA . ARG B 1 104 ? 7.246 -8.703 -17.484 1 96.31 104 ARG B CA 1
ATOM 2437 C C . ARG B 1 104 ? 8.633 -9.234 -17.141 1 96.31 104 ARG B C 1
ATOM 2439 O O . ARG B 1 104 ? 8.781 -10.414 -16.797 1 96.31 104 ARG B O 1
ATOM 2446 N N . GLY B 1 105 ? 9.562 -8.336 -17.219 1 97.12 105 GLY B N 1
ATOM 2447 C CA . GLY B 1 105 ? 10.914 -8.727 -16.859 1 97.12 105 GLY B CA 1
ATOM 2448 C C . GLY B 1 105 ? 11.039 -9.172 -15.414 1 97.12 105 GLY B C 1
ATOM 2449 O O . GLY B 1 105 ? 11.703 -10.172 -15.125 1 97.12 105 GLY B O 1
ATOM 2450 N N . ALA B 1 106 ? 10.391 -8.445 -14.492 1 95 106 ALA B N 1
ATOM 2451 C CA . ALA B 1 106 ? 10.414 -8.789 -13.07 1 95 106 ALA B CA 1
ATOM 2452 C C . ALA B 1 106 ? 9.734 -10.133 -12.828 1 95 106 ALA B C 1
ATOM 2454 O O . ALA B 1 106 ? 10.242 -10.969 -12.07 1 95 106 ALA B O 1
ATOM 2455 N N . ILE B 1 107 ? 8.656 -10.352 -13.508 1 97.69 107 ILE B N 1
ATOM 2456 C CA . ILE B 1 107 ? 7.926 -11.609 -13.375 1 97.69 107 ILE B CA 1
ATOM 2457 C C . ILE B 1 107 ? 8.773 -12.766 -13.891 1 97.69 107 ILE B C 1
ATOM 2459 O O . ILE B 1 107 ? 8.828 -13.828 -13.281 1 97.69 107 ILE B O 1
ATOM 2463 N N . SER B 1 108 ? 9.422 -12.555 -14.992 1 98.31 108 SER B N 1
ATOM 2464 C CA . SER B 1 108 ? 10.273 -13.594 -15.57 1 98.31 108 SER B CA 1
ATOM 2465 C C . SER B 1 108 ? 11.391 -13.992 -14.609 1 98.31 108 SER B C 1
ATOM 2467 O O . SER B 1 108 ? 11.664 -15.18 -14.43 1 98.31 108 SER B O 1
ATOM 2469 N N . LYS B 1 109 ? 11.906 -12.977 -13.945 1 98.31 109 LYS B N 1
ATOM 2470 C CA . LYS B 1 109 ? 12.969 -13.242 -12.977 1 98.31 109 LYS B CA 1
ATOM 2471 C C . LYS B 1 109 ? 12.43 -14.008 -11.773 1 98.31 109 LYS B C 1
ATOM 2473 O O . LYS B 1 109 ? 13.039 -14.977 -11.32 1 98.31 109 LYS B O 1
ATOM 2478 N N . LEU B 1 110 ? 11.336 -13.641 -11.312 1 98 110 LEU B N 1
ATOM 2479 C CA . LEU B 1 110 ? 10.734 -14.266 -10.133 1 98 110 LEU B CA 1
ATOM 2480 C C . LEU B 1 110 ? 10.32 -15.695 -10.43 1 98 110 LEU B C 1
ATOM 2482 O O . LEU B 1 110 ? 10.531 -16.594 -9.609 1 98 110 LEU B O 1
ATOM 2486 N N . THR B 1 111 ? 9.719 -15.859 -11.594 1 98.44 111 THR B N 1
ATOM 2487 C CA . THR B 1 111 ? 9.266 -17.203 -11.93 1 98.44 111 THR B CA 1
ATOM 2488 C C . THR B 1 111 ? 10.453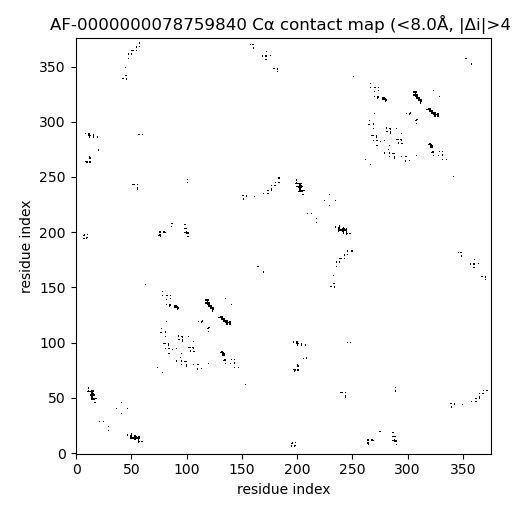 -18.141 -12.148 1 98.44 111 THR B C 1
ATOM 2490 O O . THR B 1 111 ? 10.398 -19.312 -11.789 1 98.44 111 THR B O 1
ATOM 2493 N N . LYS B 1 112 ? 11.484 -17.625 -12.719 1 98.56 112 LYS B N 1
ATOM 2494 C CA . LYS B 1 112 ? 12.695 -18.422 -12.875 1 98.56 112 LYS B CA 1
ATOM 2495 C C . LYS B 1 112 ? 13.234 -18.875 -11.516 1 98.56 112 LYS B C 1
ATOM 2497 O O . LYS B 1 112 ? 13.602 -20.031 -11.344 1 98.56 112 LYS B O 1
ATOM 2502 N N . LYS B 1 113 ? 13.242 -17.969 -10.594 1 98.44 113 LYS B N 1
ATOM 2503 C CA . LYS B 1 113 ? 13.695 -18.266 -9.242 1 98.44 113 LYS B CA 1
ATOM 2504 C C . LYS B 1 113 ? 12.797 -19.328 -8.586 1 98.44 113 LYS B C 1
ATOM 2506 O O . LYS B 1 113 ? 13.289 -20.266 -7.961 1 98.44 113 LYS B O 1
ATOM 2511 N N . LEU B 1 114 ? 11.539 -19.234 -8.758 1 98.62 114 LEU B N 1
ATOM 2512 C CA . LEU B 1 114 ? 10.57 -20.141 -8.148 1 98.62 114 LEU B CA 1
ATOM 2513 C C . LEU B 1 114 ? 10.641 -21.516 -8.781 1 98.62 114 LEU B C 1
ATOM 2515 O O . LEU B 1 114 ? 10.445 -22.531 -8.102 1 98.62 114 LEU B O 1
ATOM 2519 N N . ILE B 1 115 ? 10.922 -21.547 -10.086 1 98.69 115 ILE B N 1
ATOM 2520 C CA . ILE B 1 115 ? 11.117 -22.812 -10.781 1 98.69 115 ILE B CA 1
ATOM 2521 C C . ILE B 1 115 ? 12.367 -23.516 -10.25 1 98.69 115 ILE B C 1
ATOM 2523 O O . ILE B 1 115 ? 12.344 -24.703 -9.945 1 98.69 115 ILE B O 1
ATOM 2527 N N . ALA B 1 116 ? 13.383 -22.75 -10.109 1 98.5 116 ALA B N 1
ATOM 2528 C CA . ALA B 1 116 ? 14.648 -23.297 -9.625 1 98.5 116 ALA B CA 1
ATOM 2529 C C . ALA B 1 116 ? 14.492 -23.891 -8.234 1 98.5 116 ALA B C 1
ATOM 2531 O O . ALA B 1 116 ? 15.156 -24.875 -7.891 1 98.5 116 ALA B O 1
ATOM 2532 N N . ARG B 1 117 ? 13.539 -23.406 -7.473 1 98.06 117 ARG B N 1
ATOM 2533 C CA . ARG B 1 117 ? 13.328 -23.844 -6.098 1 98.06 117 ARG B CA 1
ATOM 2534 C C . ARG B 1 117 ? 12.273 -24.953 -6.039 1 98.06 117 ARG B C 1
ATOM 2536 O O . ARG B 1 117 ? 11.945 -25.438 -4.957 1 98.06 117 ARG B O 1
ATOM 2543 N N . GLY B 1 118 ? 11.758 -25.297 -7.176 1 98.44 118 GLY B N 1
ATOM 2544 C CA . GLY B 1 118 ? 10.805 -26.391 -7.258 1 98.44 118 GLY B CA 1
ATOM 2545 C C . GLY B 1 118 ? 9.422 -26.016 -6.762 1 98.44 118 GLY B C 1
ATOM 2546 O O . GLY B 1 118 ? 8.617 -26.891 -6.418 1 98.44 118 GLY B O 1
ATOM 2547 N N . ILE B 1 119 ? 9.102 -24.75 -6.746 1 98.62 119 ILE B N 1
ATOM 2548 C CA . ILE B 1 119 ? 7.855 -24.25 -6.176 1 98.62 119 ILE B CA 1
ATOM 2549 C C . ILE B 1 119 ? 6.781 -24.203 -7.258 1 98.62 119 ILE B C 1
ATOM 2551 O O . ILE B 1 119 ? 5.605 -24.469 -6.984 1 98.62 119 ILE B O 1
ATOM 2555 N N . ILE B 1 120 ? 7.215 -23.844 -8.453 1 98.81 120 ILE B N 1
ATOM 2556 C CA . ILE B 1 120 ? 6.297 -23.859 -9.586 1 98.81 120 ILE B CA 1
ATOM 2557 C C . ILE B 1 120 ? 6.906 -24.641 -10.734 1 98.81 120 ILE B C 1
ATOM 2559 O O . ILE B 1 120 ? 8.109 -24.922 -10.742 1 98.81 120 ILE B O 1
ATOM 2563 N N . ASN B 1 121 ? 6.062 -25.062 -11.664 1 98.38 121 ASN B N 1
ATOM 2564 C CA . ASN B 1 121 ? 6.473 -25.656 -12.922 1 98.38 121 ASN B CA 1
ATOM 2565 C C . ASN B 1 121 ? 5.773 -25 -14.117 1 98.38 121 ASN B C 1
ATOM 2567 O O . ASN B 1 121 ? 4.879 -24.172 -13.938 1 98.38 121 ASN B O 1
ATOM 2571 N N . THR B 1 122 ? 6.305 -25.344 -15.305 1 97.75 122 THR B N 1
ATOM 2572 C CA . THR B 1 122 ? 5.715 -24.797 -16.516 1 97.75 122 THR B CA 1
ATOM 2573 C C . THR B 1 122 ? 4.973 -25.891 -17.297 1 97.75 122 THR B C 1
ATOM 2575 O O . THR B 1 122 ? 5.219 -27.078 -17.094 1 97.75 122 THR B O 1
ATOM 2578 N N . TYR B 1 123 ? 4.027 -25.391 -17.953 1 96.12 123 TYR B N 1
ATOM 2579 C CA . TYR B 1 123 ? 3.354 -26.281 -18.906 1 96.12 123 TYR B CA 1
ATOM 2580 C C . TYR B 1 123 ? 2.914 -25.516 -20.141 1 96.12 123 TYR B C 1
ATOM 2582 O O . TYR B 1 123 ? 2.963 -24.281 -20.172 1 96.12 123 TYR B O 1
ATOM 2590 N N . GLN B 1 124 ? 2.689 -26.266 -21.25 1 93.81 124 GLN B N 1
ATOM 2591 C CA . GLN B 1 124 ? 2.172 -25.703 -22.484 1 93.81 124 GLN B CA 1
ATOM 2592 C C . GLN B 1 124 ? 0.87 -26.375 -22.906 1 93.81 124 GLN B C 1
ATOM 2594 O O . GLN B 1 124 ? 0.675 -27.562 -22.641 1 93.81 124 GLN B O 1
ATOM 2599 N N . SER B 1 125 ? -0.016 -25.469 -23.344 1 84.12 125 SER B N 1
ATOM 2600 C CA . SER B 1 125 ? -1.266 -26.047 -23.828 1 84.12 125 SER B CA 1
ATOM 2601 C C . SER B 1 125 ? -1.076 -26.734 -25.172 1 84.12 125 SER B C 1
ATOM 2603 O O . SER B 1 125 ? -0.187 -26.359 -25.938 1 84.12 125 SER B O 1
ATOM 2605 N N . GLU B 1 126 ? -1.876 -27.719 -25.375 1 84.75 126 GLU B N 1
ATOM 2606 C CA . GLU B 1 126 ? -1.854 -28.438 -26.656 1 84.75 126 GLU B CA 1
ATOM 2607 C C . GLU B 1 126 ? -2.236 -27.516 -27.812 1 84.75 126 GLU B C 1
ATOM 2609 O O . GLU B 1 126 ? -1.752 -27.672 -28.922 1 84.75 126 GLU B O 1
ATOM 2614 N N . GLU B 1 127 ? -3.062 -26.516 -27.453 1 85.25 127 GLU B N 1
ATOM 2615 C CA . GLU B 1 127 ? -3.584 -25.594 -28.453 1 85.25 127 GLU B CA 1
ATOM 2616 C C . GLU B 1 127 ? -2.562 -24.516 -28.797 1 85.25 127 GLU B C 1
ATOM 2618 O O . GLU B 1 127 ? -2.555 -24 -29.906 1 85.25 127 GLU B O 1
ATOM 2623 N N . ASN B 1 128 ? -1.857 -24.219 -27.859 1 81.5 128 ASN B N 1
ATOM 2624 C CA . ASN B 1 128 ? -0.84 -23.188 -28.047 1 81.5 128 ASN B CA 1
ATOM 2625 C C . ASN B 1 128 ? 0.494 -23.594 -27.422 1 81.5 128 ASN B C 1
ATOM 2627 O O . ASN B 1 128 ? 0.758 -23.312 -26.266 1 81.5 128 ASN B O 1
ATOM 2631 N N . LYS B 1 129 ? 1.36 -24.219 -28.25 1 85.88 129 LYS B N 1
ATOM 2632 C CA . LYS B 1 129 ? 2.607 -24.797 -27.75 1 85.88 129 LYS B CA 1
ATOM 2633 C C . LYS B 1 129 ? 3.674 -23.719 -27.562 1 85.88 129 LYS B C 1
ATOM 2635 O O . LYS B 1 129 ? 4.734 -23.984 -27 1 85.88 129 LYS B O 1
ATOM 2640 N N . LYS B 1 130 ? 3.295 -22.531 -27.953 1 88.88 130 LYS B N 1
ATOM 2641 C CA . LYS B 1 130 ? 4.289 -21.469 -27.859 1 88.88 130 LYS B CA 1
ATOM 2642 C C . LYS B 1 130 ? 4.18 -20.719 -26.531 1 88.88 130 LYS B C 1
ATOM 2644 O O . LYS B 1 130 ? 5.176 -20.188 -26.031 1 88.88 130 LYS B O 1
ATOM 2649 N N . GLU B 1 131 ? 2.994 -20.828 -26 1 92.38 131 GLU B N 1
ATOM 2650 C CA . GLU B 1 131 ? 2.795 -20.062 -24.766 1 92.38 131 GLU B CA 1
ATOM 2651 C C . GLU B 1 131 ? 3.125 -20.906 -23.547 1 92.38 131 GLU B C 1
ATOM 2653 O O . GLU B 1 131 ? 2.721 -22.062 -23.453 1 92.38 131 GLU B O 1
ATOM 2658 N N . ILE B 1 132 ? 3.949 -20.312 -22.672 1 95.88 132 ILE B N 1
ATOM 2659 C CA . ILE B 1 132 ? 4.344 -20.984 -21.438 1 95.88 132 ILE B CA 1
ATOM 2660 C C . ILE B 1 132 ? 3.434 -20.531 -20.297 1 95.88 132 ILE B C 1
ATOM 2662 O O . ILE B 1 132 ? 3.225 -19.328 -20.094 1 95.88 132 ILE B O 1
ATOM 2666 N N . TYR B 1 133 ? 2.91 -21.547 -19.625 1 97.19 133 TYR B N 1
ATOM 2667 C CA . TYR B 1 133 ? 2.072 -21.297 -18.453 1 97.19 133 TYR B CA 1
ATOM 2668 C C . TYR B 1 133 ? 2.709 -21.875 -17.188 1 97.19 133 TYR B C 1
ATOM 2670 O O . TYR B 1 133 ? 3.58 -22.734 -17.266 1 97.19 133 TYR B O 1
ATOM 2678 N N . PHE B 1 134 ? 2.26 -21.297 -16.062 1 98.38 134 PHE B N 1
ATOM 2679 C CA . PHE B 1 134 ? 2.826 -21.719 -14.797 1 98.38 134 PHE B CA 1
ATOM 2680 C C . PHE B 1 134 ? 1.788 -22.453 -13.961 1 98.38 134 PHE B C 1
ATOM 2682 O O . PHE B 1 134 ? 0.587 -22.203 -14.086 1 98.38 134 PHE B O 1
ATOM 2689 N N . GLN B 1 135 ? 2.246 -23.391 -13.188 1 98.19 135 GLN B N 1
ATOM 2690 C CA . GLN B 1 135 ? 1.398 -24.078 -12.219 1 98.19 135 GLN B CA 1
ATOM 2691 C C . GLN B 1 135 ? 2.152 -24.344 -10.922 1 98.19 135 GLN B C 1
ATOM 2693 O O . GLN B 1 135 ? 3.375 -24.5 -10.93 1 98.19 135 GLN B O 1
ATOM 2698 N N . LEU B 1 136 ? 1.387 -24.422 -9.883 1 98.56 136 LEU B N 1
ATOM 2699 C CA . LEU B 1 136 ? 1.993 -24.719 -8.594 1 98.56 136 LEU B CA 1
ATOM 2700 C C . LEU B 1 136 ? 2.355 -26.188 -8.484 1 98.56 136 LEU B C 1
ATOM 2702 O O . LEU B 1 136 ? 1.598 -27.062 -8.938 1 98.56 136 LEU B O 1
ATOM 2706 N N . THR B 1 137 ? 3.531 -26.438 -7.941 1 98.56 137 THR B N 1
ATOM 2707 C CA . THR B 1 137 ? 3.838 -27.781 -7.477 1 98.56 137 THR B CA 1
ATOM 2708 C C . THR B 1 137 ? 3.164 -28.062 -6.133 1 98.56 137 THR B C 1
ATOM 2710 O O . THR B 1 137 ? 2.557 -27.156 -5.543 1 98.56 137 THR B O 1
ATOM 2713 N N . PRO B 1 138 ? 3.273 -29.312 -5.66 1 98.25 138 PRO B N 1
ATOM 2714 C CA . PRO B 1 138 ? 2.758 -29.562 -4.312 1 98.25 138 PRO B CA 1
ATOM 2715 C C . PRO B 1 138 ? 3.414 -28.688 -3.254 1 98.25 138 PRO B C 1
ATOM 2717 O O . PRO B 1 138 ? 2.746 -28.234 -2.318 1 98.25 138 PRO B O 1
ATOM 2720 N N . ILE B 1 139 ? 4.695 -28.391 -3.449 1 97.94 139 ILE B N 1
ATOM 2721 C CA . ILE B 1 139 ? 5.41 -27.5 -2.541 1 97.94 139 ILE B CA 1
ATOM 2722 C C . ILE B 1 139 ? 4.824 -26.094 -2.631 1 97.94 139 ILE B C 1
ATOM 2724 O O . ILE B 1 139 ? 4.547 -25.469 -1.608 1 97.94 139 ILE B O 1
ATOM 2728 N N . GLY B 1 140 ? 4.598 -25.594 -3.82 1 98.12 140 GLY B N 1
ATOM 2729 C CA . GLY B 1 140 ? 3.994 -24.297 -4.035 1 98.12 140 GLY B CA 1
ATOM 2730 C C . GLY B 1 140 ? 2.598 -24.172 -3.455 1 98.12 140 GLY B C 1
ATOM 2731 O O . GLY B 1 140 ? 2.242 -23.141 -2.877 1 98.12 140 GLY B O 1
ATOM 2732 N N . GLN B 1 141 ? 1.894 -25.266 -3.57 1 97.69 141 GLN B N 1
ATOM 2733 C CA . GLN B 1 141 ? 0.534 -25.281 -3.041 1 97.69 141 GLN B CA 1
ATOM 2734 C C . GLN B 1 141 ? 0.536 -25.203 -1.518 1 97.69 141 GLN B C 1
ATOM 2736 O O . GLN B 1 141 ? -0.309 -24.531 -0.926 1 97.69 141 GLN B O 1
ATOM 2741 N N . LYS B 1 142 ? 1.449 -25.844 -0.94 1 97.62 142 LYS B N 1
ATOM 2742 C CA . LYS B 1 142 ? 1.57 -25.797 0.514 1 97.62 142 LYS B CA 1
ATOM 2743 C C . LYS B 1 142 ? 1.886 -24.375 0.983 1 97.62 142 LYS B C 1
ATOM 2745 O O . LYS B 1 142 ? 1.322 -23.906 1.973 1 97.62 142 LYS B O 1
ATOM 2750 N N . ILE B 1 143 ? 2.748 -23.719 0.262 1 97.12 143 ILE B N 1
ATOM 2751 C CA . ILE B 1 143 ? 3.119 -22.344 0.593 1 97.12 143 ILE B CA 1
ATOM 2752 C C . ILE B 1 143 ? 1.908 -21.438 0.431 1 97.12 143 ILE B C 1
ATOM 2754 O O . ILE B 1 143 ? 1.624 -20.609 1.304 1 97.12 143 ILE B O 1
ATOM 2758 N N . ARG B 1 144 ? 1.217 -21.625 -0.601 1 95.06 144 ARG B N 1
ATOM 2759 C CA . ARG B 1 144 ? 0.024 -20.828 -0.857 1 95.06 144 ARG B CA 1
ATOM 2760 C C . ARG B 1 144 ? -1.01 -21.016 0.247 1 95.06 144 ARG B C 1
ATOM 2762 O O . ARG B 1 144 ? -1.597 -20.047 0.728 1 95.06 144 ARG B O 1
ATOM 2769 N N . ASN B 1 145 ? -1.197 -22.234 0.653 1 94.56 145 ASN B N 1
ATOM 2770 C CA . ASN B 1 145 ? -2.162 -22.531 1.704 1 94.56 145 ASN B CA 1
ATOM 2771 C C . ASN B 1 145 ? -1.768 -21.891 3.029 1 94.56 145 ASN B C 1
ATOM 2773 O O . ASN B 1 145 ? -2.613 -21.328 3.729 1 94.56 145 ASN B O 1
ATOM 2777 N N . ARG B 1 146 ? -0.515 -22.016 3.312 1 95.56 146 ARG B N 1
ATOM 2778 C CA . ARG B 1 146 ? -0.016 -21.391 4.535 1 95.56 146 ARG B CA 1
ATOM 2779 C C . ARG B 1 146 ? -0.196 -19.875 4.5 1 95.56 146 ARG B C 1
ATOM 2781 O O . ARG B 1 146 ? -0.541 -19.266 5.512 1 95.56 146 ARG B O 1
ATOM 2788 N N . HIS B 1 147 ? 0.051 -19.328 3.406 1 93.56 147 HIS B N 1
ATOM 2789 C CA . HIS B 1 147 ? -0.128 -17.891 3.221 1 93.56 147 HIS B CA 1
ATOM 2790 C C . HIS B 1 147 ? -1.584 -17.484 3.424 1 93.56 147 HIS B C 1
ATOM 2792 O O . HIS B 1 147 ? -1.869 -16.484 4.098 1 93.56 147 HIS B O 1
ATOM 2798 N N . GLU B 1 148 ? -2.482 -18.25 2.896 1 89.31 148 GLU B N 1
ATOM 2799 C CA . GLU B 1 148 ? -3.912 -18.016 3.057 1 89.31 148 GLU B CA 1
ATOM 2800 C C . GLU B 1 148 ? -4.332 -18.125 4.52 1 89.31 148 GLU B C 1
ATOM 2802 O O . GLU B 1 148 ? -5.137 -17.328 5.004 1 89.31 148 GLU B O 1
ATOM 2807 N N . GLN B 1 149 ? -3.785 -19.047 5.141 1 92.25 149 GLN B N 1
ATOM 2808 C CA . GLN B 1 149 ? -4.086 -19.234 6.559 1 92.25 149 GLN B CA 1
ATOM 2809 C C . GLN B 1 149 ? -3.623 -18.047 7.383 1 92.25 149 GLN B C 1
ATOM 2811 O O . GLN B 1 149 ? -4.297 -17.641 8.336 1 92.25 149 GLN B O 1
ATOM 2816 N N . LEU B 1 150 ? -2.504 -17.547 7 1 93.38 150 LEU B N 1
ATOM 2817 C CA . LEU B 1 150 ? -1.989 -16.375 7.707 1 93.38 150 LEU B CA 1
ATOM 2818 C C . LEU B 1 150 ? -2.916 -15.18 7.527 1 93.38 150 LEU B C 1
ATOM 2820 O O . LEU B 1 150 ? -3.197 -14.453 8.484 1 93.38 150 LEU B O 1
ATOM 2824 N N . HIS B 1 151 ? -3.463 -14.977 6.309 1 89.94 151 HIS B N 1
ATOM 2825 C CA . HIS B 1 151 ? -4.43 -13.914 6.062 1 89.94 151 HIS B CA 1
ATOM 2826 C C . HIS B 1 151 ? -5.676 -14.086 6.93 1 89.94 151 HIS B C 1
ATOM 2828 O O . HIS B 1 151 ? -6.176 -13.117 7.504 1 89.94 151 HIS B O 1
ATOM 2834 N N . GLN B 1 152 ? -6.102 -15.305 7.039 1 90 152 GLN B N 1
ATOM 2835 C CA . GLN B 1 152 ? -7.277 -15.594 7.848 1 90 152 GLN B CA 1
ATOM 2836 C C . GLN B 1 152 ? -7.02 -15.289 9.32 1 90 152 GLN B C 1
ATOM 2838 O O . GLN B 1 152 ? -7.895 -14.75 10.008 1 90 152 GLN B O 1
ATOM 2843 N N . LYS B 1 153 ? -5.867 -15.602 9.734 1 94.44 153 LYS B N 1
ATOM 2844 C CA . LYS B 1 153 ? -5.473 -15.312 11.109 1 94.44 153 LYS B CA 1
ATOM 2845 C C . LYS B 1 153 ? -5.516 -13.805 11.383 1 94.44 153 LYS B C 1
ATOM 2847 O O . LYS B 1 153 ? -5.969 -13.375 12.445 1 94.44 153 LYS B O 1
ATOM 2852 N N . TRP B 1 154 ? -5.078 -13.008 10.461 1 93.75 154 TRP B N 1
ATOM 2853 C CA . TRP B 1 154 ? -5.062 -11.562 10.625 1 93.75 154 TRP B CA 1
ATOM 2854 C C . TRP B 1 154 ? -6.484 -11 10.672 1 93.75 154 TRP B C 1
ATOM 2856 O O . TRP B 1 154 ? -6.773 -10.086 11.438 1 93.75 154 TRP B O 1
ATOM 2866 N N . VAL B 1 155 ? -7.332 -11.516 9.82 1 90.31 155 VAL B N 1
ATOM 2867 C CA . VAL B 1 155 ? -8.719 -11.07 9.805 1 90.31 155 VAL B CA 1
ATOM 2868 C C . VAL B 1 155 ? -9.383 -11.391 11.141 1 90.31 155 VAL B C 1
ATOM 2870 O O . VAL B 1 155 ? -10.141 -10.586 11.68 1 90.31 155 VAL B O 1
ATOM 2873 N N . GLN B 1 156 ? -9.07 -12.547 11.664 1 93.06 156 GLN B N 1
ATOM 2874 C CA . GLN B 1 156 ? -9.609 -12.938 12.961 1 93.06 156 GLN B CA 1
ATOM 2875 C C . GLN B 1 156 ? -9.055 -12.047 14.07 1 93.06 156 GLN B C 1
ATOM 2877 O O . GLN B 1 156 ? -9.797 -11.625 14.961 1 93.06 156 GLN B O 1
ATOM 2882 N N . ARG B 1 157 ? -7.797 -11.758 14.016 1 94.62 157 ARG B N 1
ATOM 2883 C CA . ARG B 1 157 ? -7.156 -10.875 14.977 1 94.62 157 ARG B CA 1
ATOM 2884 C C . ARG B 1 157 ? -7.828 -9.5 14.992 1 94.62 157 ARG B C 1
ATOM 2886 O O . ARG B 1 157 ? -8.008 -8.906 16.062 1 94.62 157 ARG B O 1
ATOM 2893 N N . ASP B 1 158 ? -8.25 -9.07 13.805 1 94 158 ASP B N 1
ATOM 2894 C CA . ASP B 1 158 ? -8.805 -7.73 13.672 1 94 158 ASP B CA 1
ATOM 2895 C C . ASP B 1 158 ? -10.328 -7.762 13.648 1 94 158 ASP B C 1
ATOM 2897 O O . ASP B 1 158 ? -10.969 -6.812 13.188 1 94 158 ASP B O 1
ATOM 2901 N N . ALA B 1 159 ? -10.945 -8.781 14.102 1 92.62 159 ALA B N 1
ATOM 2902 C CA . ALA B 1 159 ? -12.375 -9.031 13.953 1 92.62 159 ALA B CA 1
ATOM 2903 C C . ALA B 1 159 ? -13.203 -7.902 14.57 1 92.62 159 ALA B C 1
ATOM 2905 O O . ALA B 1 159 ? -14.281 -7.574 14.078 1 92.62 159 ALA B O 1
ATOM 2906 N N . THR B 1 160 ? -12.695 -7.254 15.617 1 93.38 160 THR B N 1
ATOM 2907 C CA . THR B 1 160 ? -13.43 -6.223 16.344 1 93.38 160 THR B CA 1
ATOM 2908 C C . THR B 1 160 ? -13.695 -5.016 15.445 1 93.38 160 THR B C 1
ATOM 2910 O O . THR B 1 160 ? -14.703 -4.328 15.602 1 93.38 160 THR B O 1
ATOM 2913 N N . VAL B 1 161 ? -12.852 -4.785 14.445 1 93.88 161 VAL B N 1
ATOM 2914 C CA . VAL B 1 161 ? -13 -3.678 13.508 1 93.88 161 VAL B CA 1
ATOM 2915 C C . VAL B 1 161 ? -14.328 -3.805 12.766 1 93.88 161 VAL B C 1
ATOM 2917 O O . VAL B 1 161 ? -14.977 -2.799 12.461 1 93.88 161 VAL B O 1
ATOM 2920 N N . PHE B 1 162 ? -14.766 -5.07 12.578 1 93.38 162 PHE B N 1
ATOM 2921 C CA . PHE B 1 162 ? -15.891 -5.34 11.688 1 93.38 162 PHE B CA 1
ATOM 2922 C C . PHE B 1 162 ? -17.156 -5.605 12.484 1 93.38 162 PHE B C 1
ATOM 2924 O O . PHE B 1 162 ? -18.25 -5.691 11.914 1 93.38 162 PHE B O 1
ATOM 2931 N N . GLU B 1 163 ? -17.078 -5.879 13.719 1 89.31 163 GLU B N 1
ATOM 2932 C CA . GLU B 1 163 ? -18.203 -6.309 14.555 1 89.31 163 GLU B CA 1
ATOM 2933 C C . GLU B 1 163 ? -19.375 -5.344 14.445 1 89.31 163 GLU B C 1
ATOM 2935 O O . GLU B 1 163 ? -20.531 -5.766 14.422 1 89.31 163 GLU B O 1
ATOM 2940 N N . ASN B 1 164 ? -19.203 -4.059 14.297 1 85.25 164 ASN B N 1
ATOM 2941 C CA . ASN B 1 164 ? -20.328 -3.123 14.273 1 85.25 164 ASN B CA 1
ATOM 2942 C C . ASN B 1 164 ? -20.531 -2.533 12.875 1 85.25 164 ASN B C 1
ATOM 2944 O O . ASN B 1 164 ? -21.188 -1.504 12.727 1 85.25 164 ASN B O 1
ATOM 2948 N N . MET B 1 165 ? -20.031 -3.244 11.969 1 89.88 165 MET B N 1
ATOM 2949 C CA . MET B 1 165 ? -20.25 -2.791 10.602 1 89.88 165 MET B CA 1
ATOM 2950 C C . MET B 1 165 ? -21.484 -3.447 10 1 89.88 165 MET B C 1
ATOM 2952 O O . MET B 1 165 ? -21.625 -4.672 10.016 1 89.88 165 MET B O 1
ATOM 2956 N N . SER B 1 166 ? -22.422 -2.629 9.5 1 91.5 166 SER B N 1
ATOM 2957 C CA . SER B 1 166 ? -23.625 -3.143 8.852 1 91.5 166 SER B CA 1
ATOM 2958 C C . SER B 1 166 ? -23.312 -3.66 7.449 1 91.5 166 SER B C 1
ATOM 2960 O O . SER B 1 166 ? -22.25 -3.363 6.891 1 91.5 166 SER B O 1
ATOM 2962 N N . LYS B 1 167 ? -24.234 -4.441 6.93 1 89.94 167 LYS B N 1
ATOM 2963 C CA . LYS B 1 167 ? -24.109 -4.91 5.551 1 89.94 167 LYS B CA 1
ATOM 2964 C C . LYS B 1 167 ? -24 -3.734 4.582 1 89.94 167 LYS B C 1
ATOM 2966 O O . LYS B 1 167 ? -23.203 -3.773 3.641 1 89.94 167 LYS B O 1
ATOM 2971 N N . GLU B 1 168 ? -24.734 -2.691 4.887 1 91.25 168 GLU B N 1
ATOM 2972 C CA . GLU B 1 168 ? -24.734 -1.515 4.023 1 91.25 168 GLU B CA 1
ATOM 2973 C C . GLU B 1 168 ? -23.391 -0.808 4.055 1 91.25 168 GLU B C 1
ATOM 2975 O O . GLU B 1 168 ? -22.922 -0.313 3.027 1 91.25 168 GLU B O 1
ATOM 2980 N N . GLU B 1 169 ? -22.75 -0.811 5.164 1 92.5 169 GLU B N 1
ATOM 2981 C CA . GLU B 1 169 ? -21.422 -0.204 5.273 1 92.5 169 GLU B CA 1
ATOM 2982 C C . GLU B 1 169 ? -20.391 -0.999 4.488 1 92.5 169 GLU B C 1
ATOM 2984 O O . GLU B 1 169 ? -19.578 -0.422 3.762 1 92.5 169 GLU B O 1
ATOM 2989 N N . PHE B 1 170 ? -20.5 -2.32 4.602 1 92 170 PHE B N 1
ATOM 2990 C CA . PHE B 1 170 ? -19.625 -3.176 3.814 1 92 170 PHE B CA 1
ATOM 2991 C C . PHE B 1 170 ? -19.812 -2.91 2.324 1 92 170 PHE B C 1
ATOM 2993 O O . PHE B 1 170 ? -18.828 -2.67 1.608 1 92 170 PHE B O 1
ATOM 3000 N N . ASP B 1 171 ? -21.016 -2.85 1.957 1 91.69 171 ASP B N 1
ATOM 3001 C CA . ASP B 1 171 ? -21.328 -2.674 0.542 1 91.69 171 ASP B CA 1
ATOM 3002 C C . ASP B 1 171 ? -20.828 -1.325 0.031 1 91.69 171 ASP B C 1
ATOM 3004 O O . ASP B 1 171 ? -20.359 -1.222 -1.103 1 91.69 171 ASP B O 1
ATOM 3008 N N . THR B 1 172 ? -20.953 -0.365 0.865 1 93.88 172 THR B N 1
ATOM 3009 C CA . THR B 1 172 ? -20.516 0.973 0.484 1 93.88 172 THR B CA 1
ATOM 3010 C C . THR B 1 172 ? -19.016 1.003 0.254 1 93.88 172 THR B C 1
ATOM 3012 O O . THR B 1 172 ? -18.531 1.572 -0.733 1 93.88 172 THR B O 1
ATOM 3015 N N . VAL B 1 173 ? -18.25 0.353 1.126 1 95.5 173 VAL B N 1
ATOM 3016 C CA . VAL B 1 173 ? -16.797 0.317 0.983 1 95.5 173 VAL B CA 1
ATOM 3017 C C . VAL B 1 173 ? -16.422 -0.483 -0.262 1 95.5 173 VAL B C 1
ATOM 3019 O O . VAL B 1 173 ? -15.586 -0.049 -1.057 1 95.5 173 VAL B O 1
ATOM 3022 N N . PHE B 1 174 ? -17.141 -1.564 -0.475 1 93.44 174 PHE B N 1
ATOM 3023 C CA . PHE B 1 174 ? -16.906 -2.367 -1.67 1 93.44 174 PHE B CA 1
ATOM 3024 C C . PHE B 1 174 ? -17.219 -1.564 -2.93 1 93.44 174 PHE B C 1
ATOM 3026 O O . PHE B 1 174 ? -16.469 -1.625 -3.906 1 93.44 174 PHE B O 1
ATOM 3033 N N . ARG B 1 175 ? -18.266 -0.84 -2.893 1 92.75 175 ARG B N 1
ATOM 3034 C CA . ARG B 1 175 ? -18.656 -0.058 -4.059 1 92.75 175 ARG B CA 1
ATOM 3035 C C . ARG B 1 175 ? -17.625 1.013 -4.383 1 92.75 175 ARG B C 1
ATOM 3037 O O . ARG B 1 175 ? -17.328 1.252 -5.551 1 92.75 175 ARG B O 1
ATOM 3044 N N . PHE B 1 176 ? -17.188 1.618 -3.412 1 95.38 176 PHE B N 1
ATOM 3045 C CA . PHE B 1 176 ? -16.156 2.625 -3.621 1 95.38 176 PHE B CA 1
ATOM 3046 C C . PHE B 1 176 ? -14.922 2.006 -4.27 1 95.38 176 PHE B C 1
ATOM 3048 O O . PHE B 1 176 ? -14.406 2.525 -5.266 1 95.38 176 PHE B O 1
ATOM 3055 N N . ILE B 1 177 ? -14.477 0.862 -3.688 1 95.88 177 ILE B N 1
ATOM 3056 C CA . ILE B 1 177 ? -13.297 0.172 -4.188 1 95.88 177 ILE B CA 1
ATOM 3057 C C . ILE B 1 177 ? -13.523 -0.274 -5.629 1 95.88 177 ILE B C 1
ATOM 3059 O O . ILE B 1 177 ? -12.688 -0.037 -6.5 1 95.88 177 ILE B O 1
ATOM 3063 N N . GLY B 1 178 ? -14.648 -0.822 -5.836 1 92.44 178 GLY B N 1
ATOM 3064 C CA . GLY B 1 178 ? -14.977 -1.3 -7.172 1 92.44 178 GLY B CA 1
ATOM 3065 C C . GLY B 1 178 ? -15.031 -0.191 -8.203 1 92.44 178 GLY B C 1
ATOM 3066 O O . GLY B 1 178 ? -14.523 -0.344 -9.312 1 92.44 178 GLY B O 1
ATOM 3067 N N . ARG B 1 179 ? -15.609 0.884 -7.836 1 92.81 179 ARG B N 1
ATOM 3068 C CA . ARG B 1 179 ? -15.719 2.033 -8.727 1 92.81 179 ARG B CA 1
ATOM 3069 C C . ARG B 1 179 ? -14.344 2.57 -9.102 1 92.81 179 ARG B C 1
ATOM 3071 O O . ARG B 1 179 ? -14.086 2.883 -10.266 1 92.81 179 ARG B O 1
ATOM 3078 N N . TYR B 1 180 ? -13.469 2.695 -8.148 1 95.38 180 TYR B N 1
ATOM 3079 C CA . TYR B 1 180 ? -12.125 3.215 -8.383 1 95.38 180 TYR B CA 1
ATOM 3080 C C . TYR B 1 180 ? -11.32 2.264 -9.25 1 95.38 180 TYR B C 1
ATOM 3082 O O . TYR B 1 180 ? -10.648 2.695 -10.195 1 95.38 180 TYR B O 1
ATOM 3090 N N . ARG B 1 181 ? -11.445 1.024 -8.961 1 92.31 181 ARG B N 1
ATOM 3091 C CA . ARG B 1 181 ? -10.703 0.034 -9.734 1 92.31 181 ARG B CA 1
ATOM 3092 C C . ARG B 1 181 ? -11.18 -0.004 -11.18 1 92.31 181 ARG B C 1
ATOM 3094 O O . ARG B 1 181 ? -10.375 -0.132 -12.102 1 92.31 181 ARG B O 1
ATOM 3101 N N . GLU B 1 182 ? -12.438 0.095 -11.352 1 90.81 182 GLU B N 1
ATOM 3102 C CA . GLU B 1 182 ? -12.977 0.141 -12.711 1 90.81 182 GLU B CA 1
ATOM 3103 C C . GLU B 1 182 ? -12.477 1.37 -13.461 1 90.81 182 GLU B C 1
ATOM 3105 O O . GLU B 1 182 ? -12.141 1.284 -14.648 1 90.81 182 GLU B O 1
ATOM 3110 N N . PHE B 1 183 ? -12.461 2.445 -12.781 1 93.44 183 PHE B N 1
ATOM 3111 C CA . PHE B 1 183 ? -11.969 3.678 -13.383 1 93.44 183 PHE B CA 1
ATOM 3112 C C . PHE B 1 183 ? -10.516 3.525 -13.82 1 93.44 183 PHE B C 1
ATOM 3114 O O . PHE B 1 183 ? -10.148 3.896 -14.938 1 93.44 183 PHE B O 1
ATOM 3121 N N . ILE B 1 184 ? -9.703 2.953 -12.93 1 92.44 184 ILE B N 1
ATOM 3122 C CA . ILE B 1 184 ? -8.281 2.771 -13.227 1 92.44 184 ILE B CA 1
ATOM 3123 C C . ILE B 1 184 ? -8.117 1.843 -14.43 1 92.44 184 ILE B C 1
ATOM 3125 O O . ILE B 1 184 ? -7.305 2.104 -15.312 1 92.44 184 ILE B O 1
ATOM 3129 N N . ARG B 1 185 ? -8.906 0.866 -14.523 1 85.81 185 ARG B N 1
ATOM 3130 C CA . ARG B 1 185 ? -8.836 -0.109 -15.609 1 85.81 185 ARG B CA 1
ATOM 3131 C C . ARG B 1 185 ? -9.273 0.508 -16.938 1 85.81 185 ARG B C 1
ATOM 3133 O O . ARG B 1 185 ? -8.703 0.208 -17.984 1 85.81 185 ARG B O 1
ATOM 3140 N N . SER B 1 186 ? -10.203 1.344 -16.844 1 86.56 186 SER B N 1
ATOM 3141 C CA . SER B 1 186 ? -10.781 1.934 -18.047 1 86.56 186 SER B CA 1
ATOM 3142 C C . SER B 1 186 ? -9.922 3.084 -18.562 1 86.56 186 SER B C 1
ATOM 3144 O O . SER B 1 186 ? -10.055 3.498 -19.719 1 86.56 186 SER B O 1
ATOM 3146 N N . SER B 1 187 ? -9.164 3.664 -17.75 1 78.88 187 SER B N 1
ATOM 3147 C CA . SER B 1 187 ? -8.359 4.82 -18.141 1 78.88 187 SER B CA 1
ATOM 3148 C C . SER B 1 187 ? -6.973 4.395 -18.609 1 78.88 187 SER B C 1
ATOM 3150 O O . SER B 1 187 ? -6.082 5.234 -18.766 1 78.88 187 SER B O 1
ATOM 3152 N N . LYS B 1 188 ? -6.664 3.17 -18.719 1 65.75 188 LYS B N 1
ATOM 3153 C CA . LYS B 1 188 ? -5.41 2.676 -19.281 1 65.75 188 LYS B CA 1
ATOM 3154 C C . LYS B 1 188 ? -5.414 2.77 -20.797 1 65.75 188 LYS B C 1
ATOM 3156 O O . LYS B 1 188 ? -6.469 2.68 -21.438 1 65.75 188 LYS B O 1
#

Sequence (376 aa):
MTSFVNPFFSWFQIGFSYKIFLSLLNRKQKNNIMKEKEGVEMDKRQLLIEEYLDLANEIIHRNKPEMEKEFAGFTLNELEVIEHIGKIPDPNVTKLANASYMTRGAISKLTKKLIARGIINTYQSEENKKEIYFQLTPIGQKIRNRHEQLHQKWVQRDATVFENMSKEEFDTVFRFIGRYREFIRSSKMTSFVNPFFSWFQIGFSYKIFLSLLNRKQKNNIMKEKEGVEMDKRQLLIEEYLDLANEIIHRNKPEMEKEFAGFTLNELEVIEHIGKIPDPNVTKLANASYMTRGAISKLTKKLIARGIINTYQSEENKKEIYFQLTPIGQKIRNRHEQLHQKWVQRDATVFENMSKEEFDTVFRFIGRYREFIRSSK

Nearest PDB structures (foldseek):
  1lnw-assembly7_A  TM=7.547E-01  e=9.751E-06  Pseudomonas aeruginosa
  4zzl-assembly1_B  TM=8.038E-01  e=1.922E-05  Pseudomonas aeruginosa
  6pco-assembly2_C  TM=7.023E-01  e=1.032E-05  Bordetella bronchiseptica
  6fi9-assembly1_A  TM=7.285E-01  e=2.410E-05  Lactococcus cremoris subsp. cremoris MG1363
  5cyv-assembly1_B  TM=7.157E-01  e=2.743E-04  Rhodococcus jostii RHA1

Foldseek 3Di:
DPPCPPPLVPLLPQQLDDVVVVVVDDPVVNVVVVVVCVVVVPPPVVRVVSNVSNVVSVLCVVCVVVVCVLDPPDDPLLLLLLLCLAPDPQDALVNSCVSSVHDSVVSVVSVVVCVVVVQKDWDADPVGRPTIGIHGDPNSVVSNVVVVVSVVVSCVVVVVVCPPPDPVNVVVVVVVVVVVVVVVVVVD/DPPCPPPLVPQLPQQLDDVVVVVVPDPVVNVVVVVVCVVVVPPVVVRVVSNVSNVVSVLCVVCVVVVCVLDPPDDPLLLLLLLCLAPDPQDALVNSCVSSVHDSVVSVVSVVVCVVVVQKDWDADPVGRPTIGIHGDPNSVVSNVSVVVSVVVVCVVVVVVCPPPDPVNVVVVVVVVVVVVVVVVVVD

Radius of gyration: 21.72 Å; Cα contacts (8 Å, |Δi|>4): 396; chains: 2; bounding box: 53×58×55 Å